Protein 2HM4 (pdb70)

Organism: Hydra vulgaris (NCBI:txid6087)
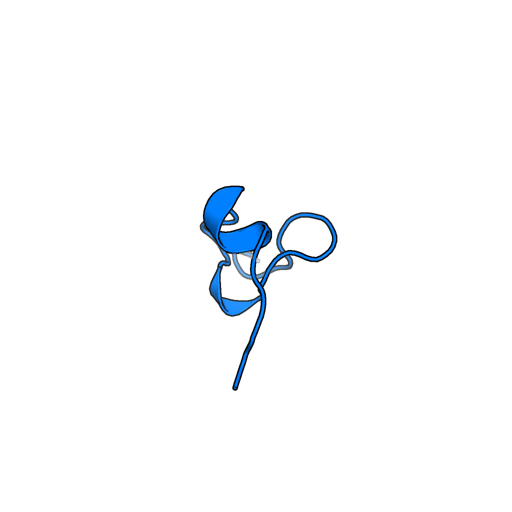
Solvent-accessible surface area: 2714 Å² total; per-residue (Å²): 131,119,167,129,116,38,125,6,75,122,66,13,14,51,144,9,63,100,139,31,32,117,60,54,16,71,148,76,132,176,176

Structure (mmCIF, N/CA/C/O backbone):
data_2HM4
#
_entry.id   2HM4
#
loop_
_atom_site.group_PDB
_atom_site.id
_atom_site.type_symbol
_atom_site.label_atom_id
_atom_site.label_alt_id
_atom_site.label_comp_id
_atom_site.label_asym_id
_atom_site.label_entity_id
_atom_site.label_seq_id
_atom_site.pdbx_PDB_ins_code
_atom_site.Cartn_x
_atom_site.Cartn_y
_atom_site.Cartn_z
_atom_site.occupancy
_atom_site.B_iso_or_equiv
_atom_site.auth_seq_id
_atom_site.auth_comp_id
_atom_site.auth_asym_id
_atom_site.auth_atom_id
_atom_site.pdbx_PDB_model_num
ATOM 1 N N . GLY A 1 1 ? -17.153 12.038 6.052 1.00 0.00 1 GLY A N 1
ATOM 2 C CA . GLY A 1 1 ? -17.200 10.551 6.010 1.00 0.00 1 GLY A CA 1
ATOM 3 C C . GLY A 1 1 ? -15.946 9.911 6.570 1.00 0.00 1 GLY A C 1
ATOM 4 O O . GLY A 1 1 ? -15.002 10.606 6.949 1.00 0.00 1 GLY A O 1
ATOM 10 N N . SER A 1 2 ? -15.933 8.584 6.621 1.00 0.00 2 SER A N 1
ATOM 11 C CA . SER A 1 2 ? -14.784 7.849 7.137 1.00 0.00 2 SER A CA 1
ATOM 12 C C . SER A 1 2 ? -13.927 7.315 5.997 1.00 0.00 2 SER A C 1
ATOM 13 O O . SER A 1 2 ? -14.413 7.105 4.887 1.00 0.00 2 SER A O 1
ATOM 21 N N . GLN A 1 3 ? -12.649 7.096 6.280 1.00 0.00 3 GLN A N 1
ATOM 22 C CA . GLN A 1 3 ? -11.727 6.583 5.278 1.00 0.00 3 GLN A CA 1
ATOM 23 C C . GLN A 1 3 ? -10.811 5.527 5.879 1.00 0.00 3 GLN A C 1
ATOM 24 O O . GLN A 1 3 ? -10.439 5.602 7.050 1.00 0.00 3 GLN A O 1
ATOM 38 N N . ILE A 1 4 ? -10.448 4.547 5.066 1.00 0.00 4 ILE A N 1
ATOM 39 C CA . ILE A 1 4 ? -9.577 3.481 5.502 1.00 0.00 4 ILE A CA 1
ATOM 40 C C . ILE A 1 4 ? -8.609 3.079 4.398 1.00 0.00 4 ILE A C 1
ATOM 41 O O . ILE A 1 4 ? -7.447 2.789 4.664 1.00 0.00 4 ILE A O 1
ATOM 57 N N . THR A 1 5 ? -9.103 3.063 3.163 1.00 0.00 5 THR A N 1
ATOM 58 C CA . THR A 1 5 ? -8.306 2.693 2.011 1.00 0.00 5 THR A CA 1
ATOM 59 C C . THR A 1 5 ? -7.233 3.736 1.717 1.00 0.00 5 THR A C 1
ATOM 60 O O . THR A 1 5 ? -7.418 4.927 1.962 1.00 0.00 5 THR A O 1
ATOM 71 N N . GLY A 1 6 ? -6.119 3.268 1.176 1.00 0.00 6 GLY A N 1
ATOM 72 C CA . GLY A 1 6 ? -5.029 4.164 0.836 1.00 0.00 6 GLY A CA 1
ATOM 73 C C . GLY A 1 6 ? -3.769 3.491 0.339 1.00 0.00 6 GLY A C 1
ATOM 74 O O . GLY A 1 6 ? -3.740 2.283 0.104 1.00 0.00 6 GLY A O 1
ATOM 78 N N . THR A 1 7 ? -2.723 4.302 0.175 1.00 0.00 7 THR A N 1
ATOM 79 C CA . THR A 1 7 ? -1.439 3.813 -0.300 1.00 0.00 7 THR A CA 1
ATOM 80 C C . THR A 1 7 ? -0.456 3.620 0.841 1.00 0.00 7 THR A C 1
ATOM 81 O O . THR A 1 7 ? -0.363 4.430 1.763 1.00 0.00 7 THR A O 1
ATOM 92 N N . CYS A 1 8 ? 0.282 2.540 0.734 1.00 0.00 8 CYS A N 1
ATOM 93 C CA . CYS A 1 8 ? 1.302 2.162 1.686 1.00 0.00 8 CYS A CA 1
ATOM 94 C C . CYS A 1 8 ? 2.596 2.916 1.408 1.00 0.00 8 CYS A C 1
ATOM 95 O O . CYS A 1 8 ? 2.764 3.440 0.309 1.00 0.00 8 CYS A O 1
ATOM 102 N N . PRO A 1 9 ? 3.533 2.978 2.388 1.00 0.00 9 PRO A N 1
ATOM 103 C CA . PRO A 1 9 ? 4.825 3.647 2.244 1.00 0.00 9 PRO A CA 1
ATOM 104 C C . PRO A 1 9 ? 5.282 3.759 0.798 1.00 0.00 9 PRO A C 1
ATOM 105 O O . PRO A 1 9 ? 4.692 3.164 -0.102 1.00 0.00 9 PRO A O 1
ATOM 116 N N . SER A 1 10 ? 6.342 4.506 0.563 1.00 0.00 10 SER A N 1
ATOM 117 C CA . SER A 1 10 ? 6.844 4.664 -0.784 1.00 0.00 10 SER A CA 1
ATOM 118 C C . SER A 1 10 ? 7.087 3.312 -1.431 1.00 0.00 10 SER A C 1
ATOM 119 O O . SER A 1 10 ? 7.890 2.516 -0.945 1.00 0.00 10 SER A O 1
ATOM 127 N N . GLY A 1 11 ? 6.455 3.092 -2.574 1.00 0.00 11 GLY A N 1
ATOM 128 C CA . GLY A 1 11 ? 6.709 1.868 -3.300 1.00 0.00 11 GLY A CA 1
ATOM 129 C C . GLY A 1 11 ? 6.135 0.634 -2.649 1.00 0.00 11 GLY A C 1
ATOM 130 O O . GLY A 1 11 ? 6.457 -0.479 -3.068 1.00 0.00 11 GLY A O 1
ATOM 134 N N . CYS A 1 12 ? 5.288 0.786 -1.636 1.00 0.00 12 CYS A N 1
ATOM 135 C CA . CYS A 1 12 ? 4.710 -0.380 -0.993 1.00 0.00 12 CYS A CA 1
ATOM 136 C C . CYS A 1 12 ? 3.640 -1.004 -1.871 1.00 0.00 12 CYS A C 1
ATOM 137 O O . CYS A 1 12 ? 3.045 -0.327 -2.708 1.00 0.00 12 CYS A O 1
ATOM 144 N N . SER A 1 13 ? 3.363 -2.282 -1.654 1.00 0.00 13 SER A N 1
ATOM 145 C CA . SER A 1 13 ? 2.320 -2.957 -2.412 1.00 0.00 13 SER A CA 1
ATOM 146 C C . SER A 1 13 ? 0.936 -2.475 -1.981 1.00 0.00 13 SER A C 1
ATOM 147 O O . SER A 1 13 ? 0.675 -2.249 -0.799 1.00 0.00 13 SER A O 1
ATOM 155 N N . GLY A 1 14 ? 0.060 -2.341 -2.954 1.00 0.00 14 GLY A N 1
ATOM 156 C CA . GLY A 1 14 ? -1.299 -1.898 -2.675 1.00 0.00 14 GLY A CA 1
ATOM 157 C C . GLY A 1 14 ? -2.047 -2.877 -1.810 1.00 0.00 14 GLY A C 1
ATOM 158 O O . GLY A 1 14 ? -2.739 -2.493 -0.867 1.00 0.00 14 GLY A O 1
ATOM 162 N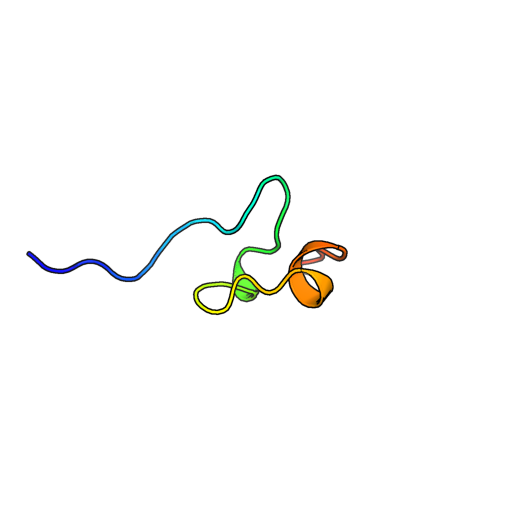 N . ASP A 1 15 ? -1.934 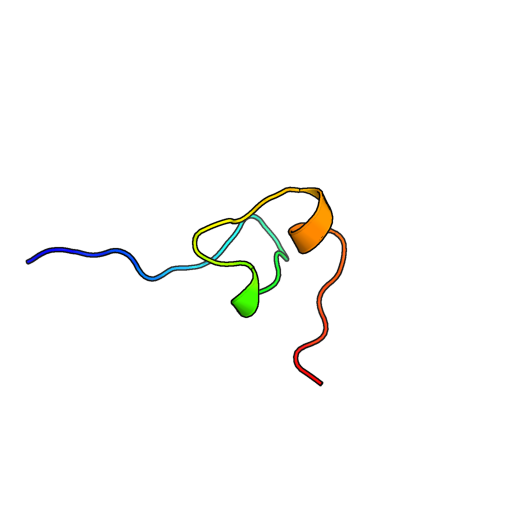-4.141 -2.158 1.00 0.00 15 ASP A N 1
ATOM 163 C CA . ASP A 1 15 ? -2.633 -5.199 -1.440 1.00 0.00 15 ASP A CA 1
ATOM 164 C C . ASP A 1 15 ? -2.063 -5.356 -0.038 1.00 0.00 15 ASP A C 1
ATOM 165 O O . ASP A 1 15 ? -2.638 -6.051 0.799 1.00 0.00 15 ASP A O 1
ATOM 174 N N . CYS A 1 16 ? -0.955 -4.675 0.230 1.00 0.00 16 CYS A N 1
ATOM 175 C CA . CYS A 1 16 ? -0.356 -4.721 1.555 1.00 0.00 16 CYS A CA 1
ATOM 176 C C . CYS A 1 16 ? -1.083 -3.735 2.461 1.00 0.00 16 CYS A C 1
ATOM 177 O O . CYS A 1 16 ? -0.850 -3.694 3.669 1.00 0.00 16 CYS A O 1
ATOM 184 N N . TYR A 1 17 ? -1.998 -2.962 1.866 1.00 0.00 17 TYR A N 1
ATOM 185 C CA . TYR A 1 17 ? -2.803 -2.001 2.585 1.00 0.00 17 TYR A CA 1
ATOM 186 C C . TYR A 1 17 ? -3.972 -2.719 3.272 1.00 0.00 17 TYR A C 1
ATOM 187 O O . TYR A 1 17 ? -4.489 -3.687 2.714 1.00 0.00 17 TYR A O 1
ATOM 205 N N . PRO A 1 18 ? -4.440 -2.290 4.467 1.00 0.00 18 PRO A N 1
ATOM 206 C CA . PRO A 1 18 ? -3.926 -1.160 5.244 1.00 0.00 18 PRO A CA 1
ATOM 207 C C . PRO A 1 18 ? -2.822 -1.571 6.199 1.00 0.00 18 PRO A C 1
ATOM 208 O O . PRO A 1 18 ? -2.427 -0.795 7.071 1.00 0.00 18 PRO A O 1
ATOM 219 N N . GLU A 1 19 ? -2.330 -2.793 6.055 1.00 0.00 19 GLU A N 1
ATOM 220 C CA . GLU A 1 19 ? -1.286 -3.284 6.931 1.00 0.00 19 GLU A CA 1
ATOM 221 C C . GLU A 1 19 ? -0.019 -2.455 6.748 1.00 0.00 19 GLU A C 1
ATOM 222 O O . GLU A 1 19 ? 0.611 -2.031 7.716 1.00 0.00 19 GLU A O 1
ATOM 234 N N . CYS A 1 20 ? 0.332 -2.213 5.491 1.00 0.00 20 CYS A N 1
ATOM 235 C CA . CYS A 1 20 ? 1.504 -1.419 5.138 1.00 0.00 20 CYS A CA 1
ATOM 236 C C . CYS A 1 20 ? 2.740 -1.762 5.972 1.00 0.00 20 CYS A C 1
ATOM 237 O O . CYS A 1 20 ? 3.468 -0.868 6.406 1.00 0.00 20 CYS A O 1
ATOM 244 N N . PRO A 1 21 ? 3.022 -3.054 6.177 1.00 0.00 21 PRO A N 1
ATOM 245 C CA . PRO A 1 21 ? 4.198 -3.484 6.925 1.00 0.00 21 PRO A CA 1
ATOM 246 C C . PRO A 1 21 ? 5.443 -3.356 6.053 1.00 0.00 21 PRO A C 1
ATOM 247 O O . PRO A 1 21 ? 5.340 -3.412 4.828 1.00 0.00 21 PRO A O 1
ATOM 258 N N . PRO A 1 22 ? 6.633 -3.164 6.640 1.00 0.00 22 PRO A N 1
ATOM 259 C CA . PRO A 1 22 ? 7.847 -3.013 5.843 1.00 0.00 22 PRO A CA 1
ATOM 260 C C . PRO A 1 22 ? 8.099 -4.206 4.930 1.00 0.00 22 PRO A C 1
ATOM 261 O O . PRO A 1 22 ? 8.323 -4.059 3.729 1.00 0.00 22 PRO A O 1
ATOM 272 N N . GLY A 1 23 ? 8.078 -5.378 5.525 1.00 0.00 23 GLY A N 1
ATOM 273 C CA . GLY A 1 23 ? 8.319 -6.613 4.799 1.00 0.00 23 GLY A CA 1
ATOM 274 C C . GLY A 1 23 ? 7.446 -6.742 3.562 1.00 0.00 23 GLY A C 1
ATOM 275 O O . GLY A 1 23 ? 7.935 -7.044 2.473 1.00 0.00 23 GLY A O 1
ATOM 279 N N . CYS A 1 24 ? 6.155 -6.501 3.734 1.00 0.00 24 CYS A N 1
ATOM 280 C CA . CYS A 1 24 ? 5.200 -6.576 2.637 1.00 0.00 24 CYS A CA 1
ATOM 281 C C . CYS A 1 24 ? 5.477 -5.478 1.614 1.00 0.00 24 CYS A C 1
ATOM 282 O O . CYS A 1 24 ? 5.168 -5.620 0.432 1.00 0.00 24 CYS A O 1
ATOM 289 N N . CYS A 1 25 ? 6.055 -4.378 2.089 1.00 0.00 25 CYS A N 1
ATOM 290 C CA . CYS A 1 25 ? 6.373 -3.243 1.236 1.00 0.00 25 CYS A CA 1
ATOM 291 C C . CYS A 1 25 ? 7.586 -3.529 0.363 1.00 0.00 25 CYS A C 1
ATOM 292 O O . CYS A 1 25 ? 7.598 -3.214 -0.827 1.00 0.00 25 CYS A O 1
ATOM 299 N N . GLY A 1 26 ? 8.602 -4.126 0.963 1.00 0.00 26 GLY A N 1
ATOM 300 C CA . GLY A 1 26 ? 9.815 -4.451 0.232 1.00 0.00 26 GLY A CA 1
ATOM 301 C C . GLY A 1 26 ? 9.535 -5.143 -1.094 1.00 0.00 26 GLY A C 1
ATOM 302 O O . GLY A 1 26 ? 10.255 -4.935 -2.072 1.00 0.00 26 GLY A O 1
ATOM 306 N N . GLN A 1 27 ? 8.488 -5.965 -1.128 1.00 0.00 27 GLN A N 1
ATOM 307 C CA . GLN A 1 27 ? 8.117 -6.685 -2.344 1.00 0.00 27 GLN A CA 1
ATOM 308 C C . GLN A 1 27 ? 6.771 -6.207 -2.873 1.00 0.00 27 GLN A C 1
ATOM 309 O O . GLN A 1 27 ? 5.844 -5.959 -2.102 1.00 0.00 27 GLN A O 1
ATOM 323 N N . VAL A 1 28 ? 6.666 -6.081 -4.194 1.00 0.00 28 VAL A N 1
ATOM 324 C CA . VAL A 1 28 ? 5.433 -5.633 -4.825 1.00 0.00 28 VAL A CA 1
ATOM 325 C C . VAL A 1 28 ? 5.223 -6.326 -6.169 1.00 0.00 28 VAL A C 1
ATOM 326 O O . VAL A 1 28 ? 6.028 -6.178 -7.089 1.00 0.00 28 VAL A O 1
ATOM 339 N N . ASN A 1 29 ? 4.135 -7.074 -6.274 1.00 0.00 29 ASN A N 1
ATOM 340 C CA . ASN A 1 29 ? 3.806 -7.788 -7.501 1.00 0.00 29 ASN A CA 1
ATOM 341 C C . ASN A 1 29 ? 2.327 -8.172 -7.528 1.00 0.00 29 ASN A C 1
ATOM 342 O O . ASN A 1 29 ? 1.935 -9.207 -6.987 1.00 0.00 29 ASN A O 1
ATOM 353 N N . LEU A 1 30 ? 1.510 -7.332 -8.159 1.00 0.00 30 LEU A N 1
ATOM 354 C CA . LEU A 1 30 ? 0.074 -7.585 -8.251 1.00 0.00 30 LEU A CA 1
ATOM 355 C C . LEU A 1 30 ? -0.226 -8.806 -9.126 1.00 0.00 30 LEU A C 1
ATOM 356 O O . LEU A 1 30 ? -1.343 -9.322 -9.119 1.00 0.00 30 LEU A O 1
ATOM 372 N N . ASN A 1 31 ? 0.777 -9.271 -9.871 1.00 0.00 31 ASN A N 1
ATOM 373 C CA . ASN A 1 31 ? 0.613 -10.436 -10.738 1.00 0.00 31 ASN A CA 1
ATOM 374 C C . ASN A 1 31 ? -0.461 -10.196 -11.795 1.00 0.00 31 ASN A C 1
ATOM 375 O O . ASN A 1 31 ? -1.171 -11.161 -12.151 1.00 0.00 31 ASN A O 1
ATOM 387 N N . GLY A 1 1 ? -18.266 2.848 11.856 1.00 0.00 1 GLY A N 2
ATOM 388 C CA . GLY A 1 1 ? -19.386 2.628 10.899 1.00 0.00 1 GLY A CA 2
ATOM 389 C C . GLY A 1 1 ? -19.053 3.100 9.497 1.00 0.00 1 GLY A C 2
ATOM 390 O O . GLY A 1 1 ? -19.938 3.519 8.748 1.00 0.00 1 GLY A O 2
ATOM 396 N N . SER A 1 2 ? -17.776 3.033 9.140 1.00 0.00 2 SER A N 2
ATOM 397 C CA . SER A 1 2 ? -17.325 3.456 7.819 1.00 0.00 2 SER A CA 2
ATOM 398 C C . SER A 1 2 ? -16.014 2.769 7.456 1.00 0.00 2 SER A C 2
ATOM 399 O O . SER A 1 2 ? -15.300 2.276 8.328 1.00 0.00 2 SER A O 2
ATOM 407 N N . GLN A 1 3 ? -15.702 2.740 6.166 1.00 0.00 3 GLN A N 2
ATOM 408 C CA . GLN A 1 3 ? -14.474 2.112 5.698 1.00 0.00 3 GLN A CA 2
ATOM 409 C C . GLN A 1 3 ? -13.627 3.096 4.900 1.00 0.00 3 GLN A C 2
ATOM 410 O O . GLN A 1 3 ? -14.153 3.942 4.178 1.00 0.00 3 GLN A O 2
ATOM 424 N N . ILE A 1 4 ? -12.312 2.975 5.038 1.00 0.00 4 ILE A N 2
ATOM 425 C CA . ILE A 1 4 ? -11.387 3.841 4.341 1.00 0.00 4 ILE A CA 2
ATOM 426 C C . ILE A 1 4 ? -10.189 3.051 3.822 1.00 0.00 4 ILE A C 2
ATOM 427 O O . ILE A 1 4 ? -9.811 2.032 4.399 1.00 0.00 4 ILE A O 2
ATOM 443 N N . THR A 1 5 ? -9.594 3.526 2.732 1.00 0.00 5 THR A N 2
ATOM 444 C CA . THR A 1 5 ? -8.438 2.858 2.142 1.00 0.00 5 THR A CA 2
ATOM 445 C C . THR A 1 5 ? -7.319 3.854 1.854 1.00 0.00 5 THR A C 2
ATOM 446 O O . THR A 1 5 ? -7.459 5.051 2.110 1.00 0.00 5 THR A O 2
ATOM 457 N N . GLY A 1 6 ? -6.210 3.355 1.312 1.00 0.00 6 GLY A N 2
ATOM 458 C CA . GLY A 1 6 ? -5.097 4.230 0.995 1.00 0.00 6 GLY A CA 2
ATOM 459 C C . GLY A 1 6 ? -3.856 3.544 0.464 1.00 0.00 6 GLY A C 2
ATOM 460 O O . GLY A 1 6 ? -3.848 2.339 0.217 1.00 0.00 6 GLY A O 2
ATOM 464 N N . THR A 1 7 ? -2.805 4.345 0.283 1.00 0.00 7 THR A N 2
ATOM 465 C CA . THR A 1 7 ? -1.538 3.850 -0.227 1.00 0.00 7 THR A CA 2
ATOM 466 C C . THR A 1 7 ? -0.546 3.616 0.896 1.00 0.00 7 THR A C 2
ATOM 467 O O . THR A 1 7 ? -0.443 4.392 1.846 1.00 0.00 7 THR A O 2
ATOM 478 N N . CYS A 1 8 ? 0.188 2.542 0.742 1.00 0.00 8 CYS A N 2
ATOM 479 C CA . CYS A 1 8 ? 1.213 2.132 1.668 1.00 0.00 8 CYS A CA 2
ATOM 480 C C . CYS A 1 8 ? 2.505 2.890 1.402 1.00 0.00 8 CYS A C 2
ATOM 481 O O . CYS A 1 8 ? 2.665 3.454 0.321 1.00 0.00 8 CYS A O 2
ATOM 488 N N . PRO A 1 9 ? 3.446 2.915 2.377 1.00 0.00 9 PRO A N 2
ATOM 489 C CA . PRO A 1 9 ? 4.737 3.586 2.253 1.00 0.00 9 PRO A CA 2
ATOM 490 C C . PRO A 1 9 ? 5.195 3.729 0.810 1.00 0.00 9 PRO A C 2
ATOM 491 O O . PRO A 1 9 ? 4.608 3.149 -0.103 1.00 0.00 9 PRO A O 2
ATOM 502 N N . SER A 1 10 ? 6.254 4.482 0.592 1.00 0.00 10 SER A N 2
ATOM 503 C CA . SER A 1 10 ? 6.757 4.668 -0.753 1.00 0.00 10 SER A CA 2
ATOM 504 C C . SER A 1 10 ? 7.006 3.327 -1.418 1.00 0.00 10 SER A C 2
ATOM 505 O O . SER A 1 10 ? 7.819 2.533 -0.943 1.00 0.00 10 SER A O 2
ATOM 513 N N . GLY A 1 11 ? 6.375 3.112 -2.563 1.00 0.00 11 GLY A N 2
ATOM 514 C CA . GLY A 1 11 ? 6.648 1.895 -3.295 1.00 0.00 11 GLY A CA 2
ATOM 515 C C . GLY A 1 11 ? 6.089 0.649 -2.652 1.00 0.00 11 GLY A C 2
ATOM 516 O O . GLY A 1 11 ? 6.443 -0.456 -3.064 1.00 0.00 11 GLY A O 2
ATOM 520 N N . CYS A 1 12 ? 5.230 0.782 -1.644 1.00 0.00 12 CYS A N 2
ATOM 521 C CA . CYS A 1 12 ? 4.681 -0.399 -1.002 1.00 0.00 12 CYS A CA 2
ATOM 522 C C . CYS A 1 12 ? 3.645 -1.072 -1.886 1.00 0.00 12 CYS A C 2
ATOM 523 O O . CYS A 1 12 ? 3.030 -0.428 -2.736 1.00 0.00 12 CYS A O 2
ATOM 530 N N . SER A 1 13 ? 3.421 -2.357 -1.653 1.00 0.00 13 SER A N 2
ATOM 531 C CA . SER A 1 13 ? 2.418 -3.100 -2.398 1.00 0.00 13 SER A CA 2
ATOM 532 C C . SER A 1 13 ? 1.004 -2.680 -1.980 1.00 0.00 13 SER A C 2
ATOM 533 O O . SER A 1 13 ? 0.618 -2.828 -0.822 1.00 0.00 13 SER A O 2
ATOM 541 N N . GLY A 1 14 ? 0.246 -2.153 -2.926 1.00 0.00 14 GLY A N 2
ATOM 542 C CA . GLY A 1 14 ? -1.115 -1.711 -2.636 1.00 0.00 14 GLY A CA 2
ATOM 543 C C . GLY A 1 14 ? -1.916 -2.716 -1.837 1.00 0.00 14 GLY A C 2
ATOM 544 O O . GLY A 1 14 ? -2.624 -2.355 -0.897 1.00 0.00 14 GLY A O 2
ATOM 548 N N . ASP A 1 15 ? -1.830 -3.970 -2.234 1.00 0.00 15 ASP A N 2
ATOM 549 C CA . ASP A 1 15 ? -2.583 -5.044 -1.585 1.00 0.00 15 ASP A CA 2
ATOM 550 C C . ASP A 1 15 ? -2.071 -5.288 -0.172 1.00 0.00 15 ASP A C 2
ATOM 551 O O . ASP A 1 15 ? -2.694 -6.009 0.609 1.00 0.00 15 ASP A O 2
ATOM 560 N N . CYS A 1 16 ? -0.965 -4.645 0.163 1.00 0.00 16 CYS A N 2
ATOM 561 C CA . CYS A 1 16 ? -0.407 -4.756 1.504 1.00 0.00 16 CYS A CA 2
ATOM 562 C C . CYS A 1 16 ? -1.124 -3.776 2.430 1.00 0.00 16 CYS A C 2
ATOM 563 O O . CYS A 1 16 ? -0.859 -3.736 3.631 1.00 0.00 16 CYS A O 2
ATOM 570 N N . TYR A 1 17 ? -2.064 -3.004 1.866 1.00 0.00 17 TYR A N 2
ATOM 571 C CA . TYR A 1 17 ? -2.852 -2.052 2.622 1.00 0.00 17 TYR A CA 2
ATOM 572 C C . TYR A 1 17 ? -3.985 -2.794 3.339 1.00 0.00 17 TYR A C 2
ATOM 573 O O . TYR A 1 17 ? -4.499 -3.771 2.794 1.00 0.00 17 TYR A O 2
ATOM 591 N N . PRO A 1 18 ? -4.424 -2.379 4.548 1.00 0.00 18 PRO A N 2
ATOM 592 C CA . PRO A 1 18 ? -3.912 -1.240 5.312 1.00 0.00 18 PRO A CA 2
ATOM 593 C C . PRO A 1 18 ? -2.782 -1.631 6.247 1.00 0.00 18 PRO A C 2
ATOM 594 O O . PRO A 1 18 ? -2.397 -0.852 7.119 1.00 0.00 18 PRO A O 2
ATOM 605 N N . GLU A 1 19 ? -2.258 -2.839 6.087 1.00 0.00 19 GLU A N 2
ATOM 606 C CA . GLU A 1 19 ? -1.187 -3.304 6.950 1.00 0.00 19 GLU A CA 2
ATOM 607 C C . GLU A 1 19 ? 0.051 -2.438 6.756 1.00 0.00 19 GLU A C 2
ATOM 608 O O . GLU A 1 19 ? 0.681 -2.002 7.719 1.00 0.00 19 GLU A O 2
ATOM 620 N N . CYS A 1 20 ? 0.374 -2.178 5.495 1.00 0.00 20 CYS A N 2
ATOM 621 C CA . CYS A 1 20 ? 1.513 -1.346 5.128 1.00 0.00 20 CYS A CA 2
ATOM 622 C C . CYS A 1 20 ? 2.779 -1.635 5.942 1.00 0.00 20 CYS A C 2
ATOM 623 O O . CYS A 1 20 ? 3.492 -0.712 6.336 1.00 0.00 20 CYS A O 2
ATOM 630 N N . PRO A 1 21 ? 3.101 -2.914 6.175 1.00 0.00 21 PRO A N 2
ATOM 631 C CA . PRO A 1 21 ? 4.305 -3.295 6.906 1.00 0.00 21 PRO A CA 2
ATOM 632 C C . PRO A 1 21 ? 5.522 -3.243 5.986 1.00 0.00 21 PRO A C 2
ATOM 633 O O . PRO A 1 21 ? 5.382 -3.419 4.777 1.00 0.00 21 PRO A O 2
ATOM 644 N N . PRO A 1 22 ? 6.731 -2.998 6.517 1.00 0.00 22 PRO A N 2
ATOM 645 C CA . PRO A 1 22 ? 7.919 -2.926 5.673 1.00 0.00 22 PRO A CA 2
ATOM 646 C C . PRO A 1 22 ? 8.114 -4.190 4.846 1.00 0.00 22 PRO A C 2
ATOM 647 O O . PRO A 1 22 ? 8.313 -4.143 3.633 1.00 0.00 22 PRO A O 2
ATOM 658 N N . GLY A 1 23 ? 8.063 -5.310 5.532 1.00 0.00 23 GLY A N 2
ATOM 659 C CA . GLY A 1 23 ? 8.240 -6.609 4.907 1.00 0.00 23 GLY A CA 2
ATOM 660 C C . GLY A 1 23 ? 7.386 -6.773 3.662 1.00 0.00 23 GLY A C 2
ATOM 661 O O . GLY A 1 23 ? 7.890 -7.095 2.587 1.00 0.00 23 GLY A O 2
ATOM 665 N N . CYS A 1 24 ? 6.093 -6.536 3.816 1.00 0.00 24 CYS A N 2
ATOM 666 C CA . CYS A 1 24 ? 5.149 -6.639 2.714 1.00 0.00 24 CYS A CA 2
ATOM 667 C C . CYS A 1 24 ? 5.432 -5.560 1.671 1.00 0.00 24 CYS A C 2
ATOM 668 O O . CYS A 1 24 ? 5.113 -5.717 0.493 1.00 0.00 24 CYS A O 2
ATOM 675 N N . CYS A 1 25 ? 6.024 -4.458 2.124 1.00 0.00 25 CYS A N 2
ATOM 676 C CA . CYS A 1 25 ? 6.348 -3.337 1.251 1.00 0.00 25 CYS A CA 2
ATOM 677 C C . CYS A 1 25 ? 7.559 -3.633 0.370 1.00 0.00 25 CYS A C 2
ATOM 678 O O . CYS A 1 25 ? 7.577 -3.291 -0.812 1.00 0.00 25 CYS A O 2
ATOM 685 N N . GLY A 1 26 ? 8.570 -4.253 0.962 1.00 0.00 26 GLY A N 2
ATOM 686 C CA . GLY A 1 26 ? 9.791 -4.582 0.235 1.00 0.00 26 GLY A CA 2
ATOM 687 C C . GLY A 1 26 ? 9.539 -5.105 -1.170 1.00 0.00 26 GLY A C 2
ATOM 688 O O . GLY A 1 26 ? 9.808 -4.414 -2.151 1.00 0.00 26 GLY A O 2
ATOM 692 N N . GLN A 1 27 ? 9.009 -6.323 -1.264 1.00 0.00 27 GLN A N 2
ATOM 693 C CA . GLN A 1 27 ? 8.705 -6.942 -2.556 1.00 0.00 27 GLN A CA 2
ATOM 694 C C . GLN A 1 27 ? 9.899 -6.911 -3.510 1.00 0.00 27 GLN A C 2
ATOM 695 O O . GLN A 1 27 ? 10.359 -5.845 -3.918 1.00 0.00 27 GLN A O 2
ATOM 709 N N . VAL A 1 28 ? 10.381 -8.096 -3.875 1.00 0.00 28 VAL A N 2
ATOM 710 C CA . VAL A 1 28 ? 11.503 -8.225 -4.793 1.00 0.00 28 VAL A CA 2
ATOM 711 C C . VAL A 1 28 ? 12.770 -7.620 -4.199 1.00 0.00 28 VAL A C 2
ATOM 712 O O . VAL A 1 28 ? 12.761 -6.501 -3.685 1.00 0.00 28 VAL A O 2
ATOM 725 N N . ASN A 1 29 ? 13.857 -8.373 -4.283 1.00 0.00 29 ASN A N 2
ATOM 726 C CA . ASN A 1 29 ? 15.144 -7.933 -3.766 1.00 0.00 29 ASN A CA 2
ATOM 727 C C . ASN A 1 29 ? 16.288 -8.554 -4.565 1.00 0.00 29 ASN A C 2
ATOM 728 O O . ASN A 1 29 ? 16.305 -9.761 -4.805 1.00 0.00 29 ASN A O 2
ATOM 739 N N . LEU A 1 30 ? 17.240 -7.723 -4.979 1.00 0.00 30 LEU A N 2
ATOM 740 C CA . LEU A 1 30 ? 18.381 -8.198 -5.754 1.00 0.00 30 LEU A CA 2
ATOM 741 C C . LEU A 1 30 ? 19.665 -8.149 -4.931 1.00 0.00 30 LEU A C 2
ATOM 742 O O . LEU A 1 30 ? 20.573 -7.371 -5.222 1.00 0.00 30 LEU A O 2
ATOM 758 N N . ASN A 1 31 ? 19.734 -8.989 -3.905 1.00 0.00 31 ASN A N 2
ATOM 759 C CA . ASN A 1 31 ? 20.909 -9.046 -3.042 1.00 0.00 31 ASN A CA 2
ATOM 760 C C . ASN A 1 31 ? 21.063 -10.433 -2.426 1.00 0.00 31 ASN A C 2
ATOM 761 O O . ASN A 1 31 ? 20.453 -11.386 -2.956 1.00 0.00 31 ASN A O 2
ATOM 773 N N . GLY A 1 1 ? -8.883 7.317 14.468 1.00 0.00 1 GLY A N 3
ATOM 774 C CA . GLY A 1 1 ? -9.680 6.497 13.515 1.00 0.00 1 GLY A CA 3
ATOM 775 C C . GLY A 1 1 ? -8.809 5.654 12.603 1.00 0.00 1 GLY A C 3
ATOM 776 O O . GLY A 1 1 ? -7.696 6.051 12.255 1.00 0.00 1 GLY A O 3
ATOM 782 N N . SER A 1 2 ? -9.314 4.488 12.213 1.00 0.00 2 SER A N 3
ATOM 783 C CA . SER A 1 2 ? -8.574 3.589 11.334 1.00 0.00 2 SER A CA 3
ATOM 784 C C . SER A 1 2 ? -9.013 3.772 9.884 1.00 0.00 2 SER A C 3
ATOM 785 O O . SER A 1 2 ? -10.134 4.201 9.617 1.00 0.00 2 SER A O 3
ATOM 793 N N . GLN A 1 3 ? -8.121 3.448 8.953 1.00 0.00 3 GLN A N 3
ATOM 794 C CA . GLN A 1 3 ? -8.422 3.581 7.532 1.00 0.00 3 GLN A CA 3
ATOM 795 C C . GLN A 1 3 ? -8.223 2.256 6.804 1.00 0.00 3 GLN A C 3
ATOM 796 O O . GLN A 1 3 ? -7.361 1.457 7.170 1.00 0.00 3 GLN A O 3
ATOM 810 N N . ILE A 1 4 ? -9.031 2.029 5.772 1.00 0.00 4 ILE A N 3
ATOM 811 C CA . ILE A 1 4 ? -8.952 0.806 4.993 1.00 0.00 4 ILE A CA 3
ATOM 812 C C . ILE A 1 4 ? -8.489 1.080 3.565 1.00 0.00 4 ILE A C 3
ATOM 813 O O . ILE A 1 4 ? -7.685 0.333 3.012 1.00 0.00 4 ILE A O 3
ATOM 829 N N . THR A 1 5 ? -9.007 2.148 2.970 1.00 0.00 5 THR A N 3
ATOM 830 C CA . THR A 1 5 ? -8.654 2.515 1.610 1.00 0.00 5 THR A CA 3
ATOM 831 C C . THR A 1 5 ? -7.495 3.521 1.582 1.00 0.00 5 THR A C 3
ATOM 832 O O . THR A 1 5 ? -7.646 4.659 2.028 1.00 0.00 5 THR A O 3
ATOM 843 N N . GLY A 1 6 ? -6.348 3.106 1.042 1.00 0.00 6 GLY A N 3
ATOM 844 C CA . GLY A 1 6 ? -5.207 4.005 0.960 1.00 0.00 6 GLY A CA 3
ATOM 845 C C . GLY A 1 6 ? -3.934 3.376 0.421 1.00 0.00 6 GLY A C 3
ATOM 846 O O . GLY A 1 6 ? -3.885 2.177 0.151 1.00 0.00 6 GLY A O 3
ATOM 850 N N . THR A 1 7 ? -2.900 4.209 0.266 1.00 0.00 7 THR A N 3
ATOM 851 C CA . THR A 1 7 ? -1.614 3.749 -0.245 1.00 0.00 7 THR A CA 3
ATOM 852 C C . THR A 1 7 ? -0.616 3.535 0.877 1.00 0.00 7 THR A C 3
ATOM 853 O O . THR A 1 7 ? -0.525 4.316 1.823 1.00 0.00 7 THR A O 3
ATOM 864 N N . CYS A 1 8 ? 0.139 2.470 0.727 1.00 0.00 8 CYS A N 3
ATOM 865 C CA . CYS A 1 8 ? 1.174 2.081 1.657 1.00 0.00 8 CYS A CA 3
ATOM 866 C C . CYS A 1 8 ? 2.458 2.852 1.395 1.00 0.00 8 CYS A C 3
ATOM 867 O O . CYS A 1 8 ? 2.624 3.402 0.309 1.00 0.00 8 CYS A O 3
ATOM 874 N N . PRO A 1 9 ? 3.391 2.891 2.378 1.00 0.00 9 PRO A N 3
ATOM 875 C CA . PRO A 1 9 ? 4.681 3.566 2.259 1.00 0.00 9 PRO A CA 3
ATOM 876 C C . PRO A 1 9 ? 5.143 3.718 0.816 1.00 0.00 9 PRO A C 3
ATOM 877 O O . PRO A 1 9 ? 4.562 3.139 -0.100 1.00 0.00 9 PRO A O 3
ATOM 888 N N . SER A 1 10 ? 6.202 4.475 0.603 1.00 0.00 10 SER A N 3
ATOM 889 C CA . SER A 1 10 ? 6.711 4.667 -0.740 1.00 0.00 10 SER A CA 3
ATOM 890 C C . SER A 1 10 ? 6.968 3.331 -1.413 1.00 0.00 10 SER A C 3
ATOM 891 O O . SER A 1 10 ? 7.786 2.539 -0.945 1.00 0.00 10 SER A O 3
ATOM 899 N N . GLY A 1 11 ? 6.336 3.123 -2.560 1.00 0.00 11 GLY A N 3
ATOM 900 C CA . GLY A 1 11 ? 6.611 1.914 -3.305 1.00 0.00 11 GLY A CA 3
ATOM 901 C C . GLY A 1 11 ? 6.054 0.660 -2.673 1.00 0.00 11 GLY A C 3
ATOM 902 O O . GLY A 1 11 ? 6.411 -0.440 -3.098 1.00 0.00 11 GLY A O 3
ATOM 906 N N . CYS A 1 12 ? 5.195 0.778 -1.662 1.00 0.00 12 CYS A N 3
ATOM 907 C CA . CYS A 1 12 ? 4.651 -0.413 -1.030 1.00 0.00 12 CYS A CA 3
ATOM 908 C C . CYS A 1 12 ? 3.611 -1.080 -1.916 1.00 0.00 12 CYS A C 3
ATOM 909 O O . CYS A 1 12 ? 2.994 -0.432 -2.762 1.00 0.00 12 CYS A O 3
ATOM 916 N N . SER A 1 13 ? 3.384 -2.367 -1.687 1.00 0.00 13 SER A N 3
ATOM 917 C CA . SER A 1 13 ? 2.375 -3.106 -2.429 1.00 0.00 13 SER A CA 3
ATOM 918 C C . SER A 1 13 ? 0.966 -2.684 -1.997 1.00 0.00 13 SER A C 3
ATOM 919 O O . SER A 1 13 ? 0.596 -2.817 -0.832 1.00 0.00 13 SER A O 3
ATOM 927 N N . GLY A 1 14 ? 0.194 -2.170 -2.940 1.00 0.00 14 GLY A N 3
ATOM 928 C CA . GLY A 1 14 ? -1.165 -1.726 -2.640 1.00 0.00 14 GLY A CA 3
ATOM 929 C C . GLY A 1 14 ? -1.950 -2.720 -1.813 1.00 0.00 14 GLY A C 3
ATOM 930 O O . GLY A 1 14 ? -2.639 -2.347 -0.863 1.00 0.00 14 GLY A O 3
ATOM 934 N N . ASP A 1 15 ? -1.871 -3.980 -2.199 1.00 0.00 15 ASP A N 3
ATOM 935 C CA . ASP A 1 15 ? -2.608 -5.046 -1.517 1.00 0.00 15 ASP A CA 3
ATOM 936 C C . ASP A 1 15 ? -2.058 -5.272 -0.116 1.00 0.00 15 ASP A C 3
ATOM 937 O O . ASP A 1 15 ? -2.660 -5.980 0.689 1.00 0.00 15 ASP A O 3
ATOM 946 N N . CYS A 1 16 ? -0.938 -4.627 0.187 1.00 0.00 16 CYS A N 3
ATOM 947 C CA . CYS A 1 16 ? -0.356 -4.728 1.519 1.00 0.00 16 CYS A CA 3
ATOM 948 C C . CYS A 1 16 ? -1.055 -3.733 2.436 1.00 0.00 16 CYS A C 3
ATOM 949 O O . CYS A 1 16 ? -0.818 -3.709 3.645 1.00 0.00 16 CYS A O 3
ATOM 956 N N . TYR A 1 17 ? -1.954 -2.934 1.849 1.00 0.00 17 TYR A N 3
ATOM 957 C CA . TYR A 1 17 ? -2.735 -1.961 2.578 1.00 0.00 17 TYR A CA 3
ATOM 958 C C . TYR A 1 17 ? -3.910 -2.670 3.257 1.00 0.00 17 TYR A C 3
ATOM 959 O O . TYR A 1 17 ? -4.436 -3.630 2.694 1.00 0.00 17 TYR A O 3
ATOM 977 N N . PRO A 1 18 ? -4.371 -2.243 4.450 1.00 0.00 18 PRO A N 3
ATOM 978 C CA . PRO A 1 18 ? -3.843 -1.119 5.227 1.00 0.00 18 PRO A CA 3
ATOM 979 C C . PRO A 1 18 ? -2.743 -1.541 6.186 1.00 0.00 18 PRO A C 3
ATOM 980 O O . PRO A 1 18 ? -2.337 -0.763 7.050 1.00 0.00 18 PRO A O 3
ATOM 991 N N . GLU A 1 19 ? -2.266 -2.769 6.050 1.00 0.00 19 GLU A N 3
ATOM 992 C CA . GLU A 1 19 ? -1.224 -3.268 6.928 1.00 0.00 19 GLU A CA 3
ATOM 993 C C . GLU A 1 19 ? 0.049 -2.453 6.732 1.00 0.00 19 GLU A C 3
ATOM 994 O O . GLU A 1 19 ? 0.680 -2.017 7.696 1.00 0.00 19 GLU A O 3
ATOM 1006 N N . CYS A 1 20 ? 0.396 -2.228 5.473 1.00 0.00 20 CYS A N 3
ATOM 1007 C CA . CYS A 1 20 ? 1.565 -1.441 5.111 1.00 0.00 20 CYS A CA 3
ATOM 1008 C C . CYS A 1 20 ? 2.805 -1.766 5.942 1.00 0.00 20 CYS A C 3
ATOM 1009 O O . CYS A 1 20 ? 3.548 -0.862 6.327 1.00 0.00 20 CYS A O 3
ATOM 1016 N N . PRO A 1 21 ? 3.081 -3.052 6.202 1.00 0.00 21 PRO A N 3
ATOM 1017 C CA . PRO A 1 21 ? 4.269 -3.444 6.954 1.00 0.00 21 PRO A CA 3
ATOM 1018 C C . PRO A 1 21 ? 5.508 -3.322 6.072 1.00 0.00 21 PRO A C 3
ATOM 1019 O O . PRO A 1 21 ? 5.400 -3.405 4.848 1.00 0.00 21 PRO A O 3
ATOM 1030 N N . PRO A 1 22 ? 6.702 -3.107 6.649 1.00 0.00 22 PRO A N 3
ATOM 1031 C CA . PRO A 1 22 ? 7.909 -2.963 5.841 1.00 0.00 22 PRO A CA 3
ATOM 1032 C C . PRO A 1 22 ? 8.143 -4.169 4.938 1.00 0.00 22 PRO A C 3
ATOM 1033 O O . PRO A 1 22 ? 8.367 -4.038 3.735 1.00 0.00 22 PRO A O 3
ATOM 1044 N N . GLY A 1 23 ? 8.104 -5.333 5.550 1.00 0.00 23 GLY A N 3
ATOM 1045 C CA . GLY A 1 23 ? 8.323 -6.588 4.850 1.00 0.00 23 GLY A CA 3
ATOM 1046 C C . GLY A 1 23 ? 7.437 -6.748 3.624 1.00 0.00 23 GLY A C 3
ATOM 1047 O O . GLY A 1 23 ? 7.919 -7.073 2.540 1.00 0.00 23 GLY A O 3
ATOM 1051 N N . CYS A 1 24 ? 6.143 -6.513 3.798 1.00 0.00 24 CYS A N 3
ATOM 1052 C CA . CYS A 1 24 ? 5.184 -6.624 2.705 1.00 0.00 24 CYS A CA 3
ATOM 1053 C C . CYS A 1 24 ? 5.454 -5.547 1.655 1.00 0.00 24 CYS A C 3
ATOM 1054 O O . CYS A 1 24 ? 5.150 -5.723 0.475 1.00 0.00 24 CYS A O 3
ATOM 1061 N N . CYS A 1 25 ? 6.026 -4.429 2.101 1.00 0.00 25 CYS A N 3
ATOM 1062 C CA . CYS A 1 25 ? 6.341 -3.313 1.218 1.00 0.00 25 CYS A CA 3
ATOM 1063 C C . CYS A 1 25 ? 7.559 -3.614 0.352 1.00 0.00 25 CYS A C 3
ATOM 1064 O O . CYS A 1 25 ? 7.578 -3.307 -0.840 1.00 0.00 25 CYS A O 3
ATOM 1071 N N . GLY A 1 26 ? 8.570 -4.206 0.969 1.00 0.00 26 GLY A N 3
ATOM 1072 C CA . GLY A 1 26 ? 9.799 -4.546 0.266 1.00 0.00 26 GLY A CA 3
ATOM 1073 C C . GLY A 1 26 ? 9.567 -5.106 -1.128 1.00 0.00 26 GLY A C 3
ATOM 1074 O O . GLY A 1 26 ? 10.398 -4.925 -2.018 1.00 0.00 26 GLY A O 3
ATOM 1078 N N . GLN A 1 27 ? 8.431 -5.773 -1.322 1.00 0.00 27 GLN A N 3
ATOM 1079 C CA . GLN A 1 27 ? 8.088 -6.349 -2.623 1.00 0.00 27 GLN A CA 3
ATOM 1080 C C . GLN A 1 27 ? 9.192 -7.270 -3.142 1.00 0.00 27 GLN A C 3
ATOM 1081 O O . GLN A 1 27 ? 10.345 -7.177 -2.721 1.00 0.00 27 GLN A O 3
ATOM 1095 N N . VAL A 1 28 ? 8.829 -8.166 -4.057 1.00 0.00 28 VAL A N 3
ATOM 1096 C CA . VAL A 1 28 ? 9.784 -9.107 -4.625 1.00 0.00 28 VAL A CA 3
ATOM 1097 C C . VAL A 1 28 ? 9.482 -9.369 -6.097 1.00 0.00 28 VAL A C 3
ATOM 1098 O O . VAL A 1 28 ? 8.402 -9.844 -6.448 1.00 0.00 28 VAL A O 3
ATOM 1111 N N . ASN A 1 29 ? 10.449 -9.063 -6.946 1.00 0.00 29 ASN A N 3
ATOM 1112 C CA . ASN A 1 29 ? 10.313 -9.268 -8.388 1.00 0.00 29 ASN A CA 3
ATOM 1113 C C . ASN A 1 29 ? 9.988 -10.726 -8.704 1.00 0.00 29 ASN A C 3
ATOM 1114 O O . ASN A 1 29 ? 10.888 -11.559 -8.813 1.00 0.00 29 ASN A O 3
ATOM 1125 N N . LEU A 1 30 ? 8.702 -11.031 -8.851 1.00 0.00 30 LEU A N 3
ATOM 1126 C CA . LEU A 1 30 ? 8.274 -12.394 -9.154 1.00 0.00 30 LEU A CA 3
ATOM 1127 C C . LEU A 1 30 ? 8.045 -12.575 -10.654 1.00 0.00 30 LEU A C 3
ATOM 1128 O O . LEU A 1 30 ? 8.851 -13.199 -11.344 1.00 0.00 30 LEU A O 3
ATOM 1144 N N . ASN A 1 31 ? 6.940 -12.025 -11.153 1.00 0.00 31 ASN A N 3
ATOM 1145 C CA . ASN A 1 31 ? 6.606 -12.127 -12.571 1.00 0.00 31 ASN A CA 3
ATOM 1146 C C . ASN A 1 31 ? 6.719 -10.768 -13.257 1.00 0.00 31 ASN A C 3
ATOM 1147 O O . ASN A 1 31 ? 7.226 -10.721 -14.397 1.00 0.00 31 ASN A O 3
ATOM 1159 N N . GLY A 1 1 ? -18.324 4.743 4.904 1.00 0.00 1 GLY A N 4
ATOM 1160 C CA . GLY A 1 1 ? -18.418 5.541 6.157 1.00 0.00 1 GLY A CA 4
ATOM 1161 C C . GLY A 1 1 ? -17.402 6.665 6.206 1.00 0.00 1 GLY A C 4
ATOM 1162 O O . GLY A 1 1 ? -17.754 7.834 6.055 1.00 0.00 1 GLY A O 4
ATOM 1168 N N . SER A 1 2 ? -16.138 6.311 6.420 1.00 0.00 2 SER A N 4
ATOM 1169 C CA . SER A 1 2 ? -15.068 7.301 6.490 1.00 0.00 2 SER A CA 4
ATOM 1170 C C . SER A 1 2 ? -13.824 6.817 5.752 1.00 0.00 2 SER A C 4
ATOM 1171 O O . SER A 1 2 ? -13.529 5.622 5.731 1.00 0.00 2 SER A O 4
ATOM 1179 N N . GLN A 1 3 ? -13.096 7.753 5.147 1.00 0.00 3 GLN A N 4
ATOM 1180 C CA . GLN A 1 3 ? -11.879 7.422 4.405 1.00 0.00 3 GLN A CA 4
ATOM 1181 C C . GLN A 1 3 ? -10.832 8.524 4.556 1.00 0.00 3 GLN A C 4
ATOM 1182 O O . GLN A 1 3 ? -11.173 9.700 4.690 1.00 0.00 3 GLN A O 4
ATOM 1196 N N . ILE A 1 4 ? -9.556 8.142 4.527 1.00 0.00 4 ILE A N 4
ATOM 1197 C CA . ILE A 1 4 ? -8.472 9.097 4.652 1.00 0.00 4 ILE A CA 4
ATOM 1198 C C . ILE A 1 4 ? -7.482 8.967 3.489 1.00 0.00 4 ILE A C 4
ATOM 1199 O O . ILE A 1 4 ? -7.054 9.969 2.917 1.00 0.00 4 ILE A O 4
ATOM 1215 N N . THR A 1 5 ? -7.138 7.730 3.132 1.00 0.00 5 THR A N 4
ATOM 1216 C CA . THR A 1 5 ? -6.217 7.470 2.026 1.00 0.00 5 THR A CA 4
ATOM 1217 C C . THR A 1 5 ? -6.131 5.977 1.729 1.00 0.00 5 THR A C 4
ATOM 1218 O O . THR A 1 5 ? -6.808 5.170 2.367 1.00 0.00 5 THR A O 4
ATOM 1229 N N . GLY A 1 6 ? -5.288 5.613 0.767 1.00 0.00 6 GLY A N 4
ATOM 1230 C CA . GLY A 1 6 ? -5.146 4.204 0.444 1.00 0.00 6 GLY A CA 4
ATOM 1231 C C . GLY A 1 6 ? -3.889 3.850 -0.304 1.00 0.00 6 GLY A C 4
ATOM 1232 O O . GLY A 1 6 ? -3.914 3.148 -1.315 1.00 0.00 6 GLY A O 4
ATOM 1236 N N . THR A 1 7 ? -2.786 4.287 0.258 1.00 0.00 7 THR A N 4
ATOM 1237 C CA . THR A 1 7 ? -1.458 3.981 -0.270 1.00 0.00 7 THR A CA 4
ATOM 1238 C C . THR A 1 7 ? -0.493 3.701 0.866 1.00 0.00 7 THR A C 4
ATOM 1239 O O . THR A 1 7 ? -0.398 4.459 1.832 1.00 0.00 7 THR A O 4
ATOM 1250 N N . CYS A 1 8 ? 0.230 2.623 0.712 1.00 0.00 8 CYS A N 4
ATOM 1251 C CA . CYS A 1 8 ? 1.231 2.185 1.657 1.00 0.00 8 CYS A CA 4
ATOM 1252 C C . CYS A 1 8 ? 2.535 2.939 1.430 1.00 0.00 8 CYS A C 4
ATOM 1253 O O . CYS A 1 8 ? 2.722 3.514 0.361 1.00 0.00 8 CYS A O 4
ATOM 1260 N N . PRO A 1 9 ? 3.458 2.942 2.421 1.00 0.00 9 PRO A N 4
ATOM 1261 C CA . PRO A 1 9 ? 4.759 3.600 2.326 1.00 0.00 9 PRO A CA 4
ATOM 1262 C C . PRO A 1 9 ? 5.241 3.759 0.891 1.00 0.00 9 PRO A C 4
ATOM 1263 O O . PRO A 1 9 ? 4.667 3.193 -0.036 1.00 0.00 9 PRO A O 4
ATOM 1274 N N . SER A 1 10 ? 6.315 4.504 0.699 1.00 0.00 10 SER A N 4
ATOM 1275 C CA . SER A 1 10 ? 6.844 4.693 -0.637 1.00 0.00 10 SER A CA 4
ATOM 1276 C C . SER A 1 10 ? 7.088 3.348 -1.304 1.00 0.00 10 SER A C 4
ATOM 1277 O O . SER A 1 10 ? 7.875 2.536 -0.816 1.00 0.00 10 SER A O 4
ATOM 1285 N N . GLY A 1 11 ? 6.480 3.155 -2.466 1.00 0.00 11 GLY A N 4
ATOM 1286 C CA . GLY A 1 11 ? 6.744 1.941 -3.211 1.00 0.00 11 GLY A CA 4
ATOM 1287 C C . GLY A 1 11 ? 6.151 0.697 -2.594 1.00 0.00 11 GLY A C 4
ATOM 1288 O O . GLY A 1 11 ? 6.503 -0.408 -3.006 1.00 0.00 11 GLY A O 4
ATOM 1292 N N . CYS A 1 12 ? 5.277 0.827 -1.597 1.00 0.00 12 CYS A N 4
ATOM 1293 C CA . CYS A 1 12 ? 4.709 -0.357 -0.967 1.00 0.00 12 CYS A CA 4
ATOM 1294 C C . CYS A 1 12 ? 3.678 -1.034 -1.854 1.00 0.00 12 CYS A C 4
ATOM 1295 O O . CYS A 1 12 ? 3.090 -0.402 -2.731 1.00 0.00 12 CYS A O 4
ATOM 1302 N N . SER A 1 13 ? 3.414 -2.310 -1.583 1.00 0.00 13 SER A N 4
ATOM 1303 C CA . SER A 1 13 ? 2.395 -3.040 -2.322 1.00 0.00 13 SER A CA 4
ATOM 1304 C C . SER A 1 13 ? 1.006 -2.554 -1.926 1.00 0.00 13 SER A C 4
ATOM 1305 O O . SER A 1 13 ? 0.713 -2.343 -0.749 1.00 0.00 13 SER A O 4
ATOM 1313 N N . GLY A 1 14 ? 0.161 -2.386 -2.919 1.00 0.00 14 GLY A N 4
ATOM 1314 C CA . GLY A 1 14 ? -1.194 -1.926 -2.669 1.00 0.00 14 GLY A CA 4
ATOM 1315 C C . GLY A 1 14 ? -1.985 -2.886 -1.828 1.00 0.00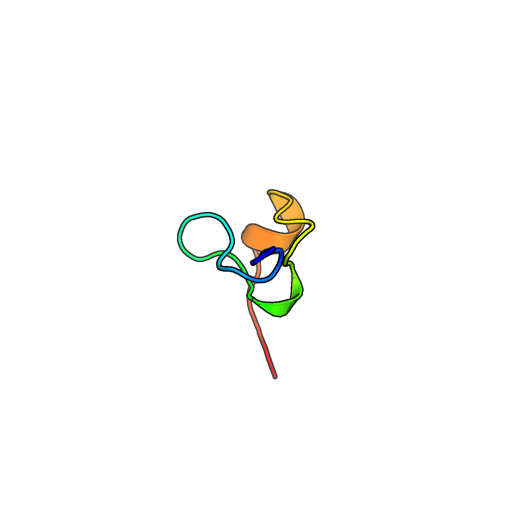 14 GLY A C 4
ATOM 1316 O O . GLY A 1 14 ? -2.667 -2.485 -0.885 1.00 0.00 14 GLY A O 4
ATOM 1320 N N . ASP A 1 15 ? -1.940 -4.147 -2.199 1.00 0.00 15 ASP A N 4
ATOM 1321 C CA . ASP A 1 15 ? -2.712 -5.158 -1.494 1.00 0.00 15 ASP A CA 4
ATOM 1322 C C . ASP A 1 15 ? -2.174 -5.347 -0.087 1.00 0.00 15 ASP A C 4
ATOM 1323 O O . ASP A 1 15 ? -2.810 -6.002 0.739 1.00 0.00 15 ASP A O 4
ATOM 1332 N N . CYS A 1 16 ? -1.022 -4.746 0.208 1.00 0.00 16 CYS A N 4
ATOM 1333 C CA . CYS A 1 16 ? -0.462 -4.846 1.548 1.00 0.00 16 CYS A CA 4
ATOM 1334 C C . CYS A 1 16 ? -1.141 -3.816 2.445 1.00 0.00 16 CYS A C 4
ATOM 1335 O O . CYS A 1 16 ? -0.878 -3.752 3.645 1.00 0.00 16 CYS A O 4
ATOM 1342 N N . TYR A 1 17 ? -2.050 -3.034 1.852 1.00 0.00 17 TYR A N 4
ATOM 1343 C CA . TYR A 1 17 ? -2.812 -2.038 2.570 1.00 0.00 17 TYR A CA 4
ATOM 1344 C C . TYR A 1 17 ? -3.978 -2.716 3.298 1.00 0.00 17 TYR A C 4
ATOM 1345 O O . TYR A 1 17 ? -4.525 -3.687 2.776 1.00 0.00 17 TYR A O 4
ATOM 1363 N N . PRO A 1 18 ? -4.412 -2.248 4.490 1.00 0.00 18 PRO A N 4
ATOM 1364 C CA . PRO A 1 18 ? -3.860 -1.108 5.224 1.00 0.00 18 PRO A CA 4
ATOM 1365 C C . PRO A 1 18 ? -2.752 -1.518 6.176 1.00 0.00 18 PRO A C 4
ATOM 1366 O O . PRO A 1 18 ? -2.345 -0.739 7.037 1.00 0.00 18 PRO A O 4
ATOM 1377 N N . GLU A 1 19 ? -2.274 -2.746 6.038 1.00 0.00 19 GLU A N 4
ATOM 1378 C CA . GLU A 1 19 ? -1.229 -3.238 6.911 1.00 0.00 19 GLU A CA 4
ATOM 1379 C C . GLU A 1 19 ? 0.031 -2.410 6.709 1.00 0.00 19 GLU A C 4
ATOM 1380 O O . GLU A 1 19 ? 0.663 -1.967 7.668 1.00 0.00 19 GLU A O 4
ATOM 1392 N N . CYS A 1 20 ? 0.369 -2.184 5.448 1.00 0.00 20 CYS A N 4
ATOM 1393 C CA . CYS A 1 20 ? 1.527 -1.386 5.078 1.00 0.00 20 CYS A CA 4
ATOM 1394 C C . CYS A 1 20 ? 2.777 -1.700 5.905 1.00 0.00 20 CYS A C 4
ATOM 1395 O O . CYS A 1 20 ? 3.504 -0.789 6.301 1.00 0.00 20 CYS A O 4
ATOM 1402 N N . PRO A 1 21 ? 3.071 -2.986 6.150 1.00 0.00 21 PRO A N 4
ATOM 1403 C CA . PRO A 1 21 ? 4.265 -3.380 6.899 1.00 0.00 21 PRO A CA 4
ATOM 1404 C C . PRO A 1 21 ? 5.506 -3.276 6.009 1.00 0.00 21 PRO A C 4
ATOM 1405 O O . PRO A 1 21 ? 5.395 -3.391 4.789 1.00 0.00 21 PRO A O 4
ATOM 1416 N N . PRO A 1 22 ? 6.701 -3.043 6.579 1.00 0.00 22 PRO A N 4
ATOM 1417 C CA . PRO A 1 22 ? 7.912 -2.915 5.769 1.00 0.00 22 PRO A CA 4
ATOM 1418 C C . PRO A 1 22 ? 8.152 -4.130 4.884 1.00 0.00 22 PRO A C 4
ATOM 1419 O O . PRO A 1 22 ? 8.394 -4.013 3.683 1.00 0.00 22 PRO A O 4
ATOM 1430 N N . GLY A 1 23 ? 8.101 -5.285 5.507 1.00 0.00 23 GLY A N 4
ATOM 1431 C CA . GLY A 1 23 ? 8.327 -6.545 4.820 1.00 0.00 23 GLY A CA 4
ATOM 1432 C C . GLY A 1 23 ? 7.437 -6.721 3.599 1.00 0.00 23 GLY A C 4
ATOM 1433 O O . GLY A 1 23 ? 7.913 -7.061 2.517 1.00 0.00 23 GLY A O 4
ATOM 1437 N N . CYS A 1 24 ? 6.144 -6.484 3.781 1.00 0.00 24 CYS A N 4
ATOM 1438 C CA . CYS A 1 24 ? 5.178 -6.611 2.699 1.00 0.00 24 CYS A CA 4
ATOM 1439 C C . CYS A 1 24 ? 5.435 -5.553 1.632 1.00 0.00 24 CYS A C 4
ATOM 1440 O O . CYS A 1 24 ? 5.105 -5.743 0.461 1.00 0.00 24 CYS A O 4
ATOM 1447 N N . CYS A 1 25 ? 6.018 -4.431 2.049 1.00 0.00 25 CYS A N 4
ATOM 1448 C CA . CYS A 1 25 ? 6.311 -3.336 1.140 1.00 0.00 25 CYS A CA 4
ATOM 1449 C C . CYS A 1 25 ? 7.499 -3.676 0.250 1.00 0.00 25 CYS A C 4
ATOM 1450 O O . CYS A 1 25 ? 7.471 -3.445 -0.958 1.00 0.00 25 CYS A O 4
ATOM 1457 N N . GLY A 1 26 ? 8.537 -4.225 0.858 1.00 0.00 26 GLY A N 4
ATOM 1458 C CA . GLY A 1 26 ? 9.729 -4.593 0.112 1.00 0.00 26 GLY A CA 4
ATOM 1459 C C . GLY A 1 26 ? 9.437 -5.580 -1.003 1.00 0.00 26 GLY A C 4
ATOM 1460 O O . GLY A 1 26 ? 9.921 -5.422 -2.123 1.00 0.00 26 GLY A O 4
ATOM 1464 N N . GLN A 1 27 ? 8.632 -6.593 -0.692 1.00 0.00 27 GLN A N 4
ATOM 1465 C CA . GLN A 1 27 ? 8.253 -7.621 -1.667 1.00 0.00 27 GLN A CA 4
ATOM 1466 C C . GLN A 1 27 ? 9.428 -8.034 -2.556 1.00 0.00 27 GLN A C 4
ATOM 1467 O O . GLN A 1 27 ? 9.653 -7.457 -3.617 1.00 0.00 27 GLN A O 4
ATOM 1481 N N . VAL A 1 28 ? 10.159 -9.055 -2.109 1.00 0.00 28 VAL A N 4
ATOM 1482 C CA . VAL A 1 28 ? 11.313 -9.594 -2.837 1.00 0.00 28 VAL A CA 4
ATOM 1483 C C . VAL A 1 28 ? 12.179 -8.502 -3.465 1.00 0.00 28 VAL A C 4
ATOM 1484 O O . VAL A 1 28 ? 11.756 -7.792 -4.379 1.00 0.00 28 VAL A O 4
ATOM 1497 N N . ASN A 1 29 ? 13.405 -8.400 -2.973 1.00 0.00 29 ASN A N 4
ATOM 1498 C CA . ASN A 1 29 ? 14.361 -7.423 -3.469 1.00 0.00 29 ASN A CA 4
ATOM 1499 C C . ASN A 1 29 ? 15.598 -8.119 -4.030 1.00 0.00 29 ASN A C 4
ATOM 1500 O O . ASN A 1 29 ? 16.103 -9.076 -3.442 1.00 0.00 29 ASN A O 4
ATOM 1511 N N . LEU A 1 30 ? 16.077 -7.639 -5.172 1.00 0.00 30 LEU A N 4
ATOM 1512 C CA . LEU A 1 30 ? 17.251 -8.222 -5.814 1.00 0.00 30 LEU A CA 4
ATOM 1513 C C . LEU A 1 30 ? 18.493 -8.087 -4.934 1.00 0.00 30 LEU A C 4
ATOM 1514 O O . LEU A 1 30 ? 19.465 -8.822 -5.105 1.00 0.00 30 LEU A O 4
ATOM 1530 N N . ASN A 1 31 ? 18.458 -7.148 -3.994 1.00 0.00 31 ASN A N 4
ATOM 1531 C CA . ASN A 1 31 ? 19.585 -6.929 -3.097 1.00 0.00 31 ASN A CA 4
ATOM 1532 C C . ASN A 1 31 ? 19.370 -7.647 -1.767 1.00 0.00 31 ASN A C 4
ATOM 1533 O O . ASN A 1 31 ? 20.306 -7.646 -0.938 1.00 0.00 31 ASN A O 4
ATOM 1545 N N . GLY A 1 1 ? -9.440 11.627 12.661 1.00 0.00 1 GLY A N 5
ATOM 1546 C CA . GLY A 1 1 ? -8.757 11.742 11.343 1.00 0.00 1 GLY A CA 5
ATOM 1547 C C . GLY A 1 1 ? -8.143 10.432 10.893 1.00 0.00 1 GLY A C 5
ATOM 1548 O O . GLY A 1 1 ? -7.051 10.069 11.328 1.00 0.00 1 GLY A O 5
ATOM 1554 N N . SER A 1 2 ? -8.848 9.721 10.019 1.00 0.00 2 SER A N 5
ATOM 1555 C CA . SER A 1 2 ? -8.368 8.442 9.508 1.00 0.00 2 SER A CA 5
ATOM 1556 C C . SER A 1 2 ? -9.062 8.082 8.196 1.00 0.00 2 SER A C 5
ATOM 1557 O O . SER A 1 2 ? -10.142 8.589 7.894 1.00 0.00 2 SER A O 5
ATOM 1565 N N . GLN A 1 3 ? -8.434 7.201 7.424 1.00 0.00 3 GLN A N 5
ATOM 1566 C CA . GLN A 1 3 ? -8.988 6.766 6.145 1.00 0.00 3 GLN A CA 5
ATOM 1567 C C . GLN A 1 3 ? -9.147 5.249 6.121 1.00 0.00 3 GLN A C 5
ATOM 1568 O O . GLN A 1 3 ? -8.374 4.526 6.750 1.00 0.00 3 GLN A O 5
ATOM 1582 N N . ILE A 1 4 ? -10.157 4.770 5.399 1.00 0.00 4 ILE A N 5
ATOM 1583 C CA . ILE A 1 4 ? -10.412 3.340 5.308 1.00 0.00 4 ILE A CA 5
ATOM 1584 C C . ILE A 1 4 ? -9.413 2.651 4.387 1.00 0.00 4 ILE A C 5
ATOM 1585 O O . ILE A 1 4 ? -8.929 1.560 4.687 1.00 0.00 4 ILE A O 5
ATOM 1601 N N . THR A 1 5 ? -9.104 3.291 3.266 1.00 0.00 5 THR A N 5
ATOM 1602 C CA . THR A 1 5 ? -8.153 2.729 2.314 1.00 0.00 5 THR A CA 5
ATOM 1603 C C . THR A 1 5 ? -7.138 3.768 1.861 1.00 0.00 5 THR A C 5
ATOM 1604 O O . THR A 1 5 ? -7.336 4.972 2.029 1.00 0.00 5 THR A O 5
ATOM 1615 N N . GLY A 1 6 ? -6.057 3.280 1.275 1.00 0.00 6 GLY A N 5
ATOM 1616 C CA . GLY A 1 6 ? -5.016 4.166 0.787 1.00 0.00 6 GLY A CA 5
ATOM 1617 C C . GLY A 1 6 ? -3.762 3.482 0.288 1.00 0.00 6 GLY A C 5
ATOM 1618 O O . GLY A 1 6 ? -3.732 2.269 0.084 1.00 0.00 6 GLY A O 5
ATOM 1622 N N . THR A 1 7 ? -2.719 4.291 0.090 1.00 0.00 7 THR A N 5
ATOM 1623 C CA . THR A 1 7 ? -1.441 3.791 -0.387 1.00 0.00 7 THR A CA 5
ATOM 1624 C C . THR A 1 7 ? -0.461 3.616 0.757 1.00 0.00 7 THR A C 5
ATOM 1625 O O . THR A 1 7 ? -0.361 4.444 1.661 1.00 0.00 7 THR A O 5
ATOM 1636 N N . CYS A 1 8 ? 0.259 2.525 0.676 1.00 0.00 8 CYS A N 5
ATOM 1637 C CA . CYS A 1 8 ? 1.264 2.148 1.639 1.00 0.00 8 CYS A CA 5
ATOM 1638 C C . CYS A 1 8 ? 2.572 2.872 1.364 1.00 0.00 8 CYS A C 5
ATOM 1639 O O . CYS A 1 8 ? 2.761 3.380 0.260 1.00 0.00 8 CYS A O 5
ATOM 1646 N N . PRO A 1 9 ? 3.494 2.930 2.357 1.00 0.00 9 PRO A N 5
ATOM 1647 C CA . PRO A 1 9 ? 4.799 3.572 2.231 1.00 0.00 9 PRO A CA 5
ATOM 1648 C C . PRO A 1 9 ? 5.268 3.695 0.791 1.00 0.00 9 PRO A C 5
ATOM 1649 O O . PRO A 1 9 ? 4.682 3.117 -0.121 1.00 0.00 9 PRO A O 5
ATOM 1660 N N . SER A 1 10 ? 6.344 4.425 0.577 1.00 0.00 10 SER A N 5
ATOM 1661 C CA . SER A 1 10 ? 6.863 4.587 -0.763 1.00 0.00 10 SER A CA 5
ATOM 1662 C C . SER A 1 10 ? 7.094 3.236 -1.414 1.00 0.00 10 SER A C 5
ATOM 1663 O O . SER A 1 10 ? 7.895 2.436 -0.929 1.00 0.00 10 SER A O 5
ATOM 1671 N N . GLY A 1 11 ? 6.460 3.016 -2.556 1.00 0.00 11 GLY A N 5
ATOM 1672 C CA . GLY A 1 11 ? 6.719 1.786 -3.271 1.00 0.00 11 GLY A CA 5
ATOM 1673 C C . GLY A 1 11 ? 6.141 0.557 -2.611 1.00 0.00 11 GLY A C 5
ATOM 1674 O O . GLY A 1 11 ? 6.478 -0.558 -3.007 1.00 0.00 11 GLY A O 5
ATOM 1678 N N . CYS A 1 12 ? 5.282 0.717 -1.608 1.00 0.00 12 CYS A N 5
ATOM 1679 C CA . CYS A 1 12 ? 4.710 -0.444 -0.951 1.00 0.00 12 CYS A CA 5
ATOM 1680 C C . CYS A 1 12 ? 3.663 -1.099 -1.837 1.00 0.00 12 CYS A C 5
ATOM 1681 O O . CYS A 1 12 ? 3.056 -0.442 -2.682 1.00 0.00 12 CYS A O 5
ATOM 1688 N N . SER A 1 13 ? 3.423 -2.383 -1.618 1.00 0.00 13 SER A N 5
ATOM 1689 C CA . SER A 1 13 ? 2.411 -3.105 -2.375 1.00 0.00 13 SER A CA 5
ATOM 1690 C C . SER A 1 13 ? 0.998 -2.673 -1.955 1.00 0.00 13 SER A C 5
ATOM 1691 O O . SER A 1 13 ? 0.645 -2.727 -0.778 1.00 0.00 13 SER A O 5
ATOM 1699 N N . GLY A 1 14 ? 0.208 -2.236 -2.924 1.00 0.00 14 GLY A N 5
ATOM 1700 C CA . GLY A 1 14 ? -1.153 -1.787 -2.642 1.00 0.00 14 GLY A CA 5
ATOM 1701 C C . GLY A 1 14 ? -1.950 -2.769 -1.813 1.00 0.00 14 GLY A C 5
ATOM 1702 O O . GLY A 1 14 ? -2.651 -2.383 -0.877 1.00 0.00 14 GLY A O 5
ATOM 1706 N N . ASP A 1 15 ? -1.877 -4.030 -2.187 1.00 0.00 15 ASP A N 5
ATOM 1707 C CA . ASP A 1 15 ? -2.635 -5.082 -1.509 1.00 0.00 15 ASP A CA 5
ATOM 1708 C C . ASP A 1 15 ? -2.120 -5.294 -0.091 1.00 0.00 15 ASP A C 5
ATOM 1709 O O . ASP A 1 15 ? -2.739 -6.002 0.704 1.00 0.00 15 ASP A O 5
ATOM 1718 N N . CYS A 1 16 ? -1.007 -4.646 0.234 1.00 0.00 16 CYS A N 5
ATOM 1719 C CA . CYS A 1 16 ? -0.450 -4.740 1.577 1.00 0.00 16 CYS A CA 5
ATOM 1720 C C . CYS A 1 16 ? -1.176 -3.756 2.496 1.00 0.00 16 CYS A C 5
ATOM 1721 O O . CYS A 1 16 ? -0.916 -3.707 3.698 1.00 0.00 16 CYS A O 5
ATOM 1728 N N . TYR A 1 17 ? -2.116 -2.995 1.922 1.00 0.00 17 TYR A N 5
ATOM 1729 C CA . TYR A 1 17 ? -2.916 -2.041 2.663 1.00 0.00 17 TYR A CA 5
ATOM 1730 C C . TYR A 1 17 ? -4.053 -2.777 3.383 1.00 0.00 17 TYR A C 5
ATOM 1731 O O . TYR A 1 17 ? -4.566 -3.757 2.844 1.00 0.00 17 TYR A O 5
ATOM 1749 N N . PRO A 1 18 ? -4.498 -2.350 4.588 1.00 0.00 18 PRO A N 5
ATOM 1750 C CA . PRO A 1 18 ? -3.983 -1.204 5.342 1.00 0.00 18 PRO A CA 5
ATOM 1751 C C . PRO A 1 18 ? -2.843 -1.593 6.263 1.00 0.00 18 PRO A C 5
ATOM 1752 O O . PRO A 1 18 ? -2.444 -0.814 7.128 1.00 0.00 18 PRO A O 5
ATOM 1763 N N . GLU A 1 19 ? -2.333 -2.804 6.100 1.00 0.00 19 GLU A N 5
ATOM 1764 C CA . GLU A 1 19 ? -1.259 -3.282 6.947 1.00 0.00 19 GLU A CA 5
ATOM 1765 C C . GLU A 1 19 ? -0.011 -2.432 6.741 1.00 0.00 19 GLU A C 5
ATOM 1766 O O . GLU A 1 19 ? 0.635 -2.010 7.699 1.00 0.00 19 GLU A O 5
ATOM 1778 N N . CYS A 1 20 ? 0.308 -2.175 5.479 1.00 0.00 20 CYS A N 5
ATOM 1779 C CA . CYS A 1 20 ? 1.463 -1.364 5.110 1.00 0.00 20 CYS A CA 5
ATOM 1780 C C . CYS A 1 20 ? 2.716 -1.701 5.926 1.00 0.00 20 CYS A C 5
ATOM 1781 O O . CYS A 1 20 ? 3.426 -0.804 6.382 1.00 0.00 20 CYS A O 5
ATOM 1788 N N . PRO A 1 21 ? 3.025 -2.994 6.098 1.00 0.00 21 PRO A N 5
ATOM 1789 C CA . PRO A 1 21 ? 4.209 -3.427 6.833 1.00 0.00 21 PRO A CA 5
ATOM 1790 C C . PRO A 1 21 ? 5.450 -3.325 5.948 1.00 0.00 21 PRO A C 5
ATOM 1791 O O . PRO A 1 21 ? 5.342 -3.434 4.729 1.00 0.00 21 PRO A O 5
ATOM 1802 N N . PRO A 1 22 ? 6.644 -3.108 6.523 1.00 0.00 22 PRO A N 5
ATOM 1803 C CA . PRO A 1 22 ? 7.855 -2.986 5.717 1.00 0.00 22 PRO A CA 5
ATOM 1804 C C . PRO A 1 22 ? 8.096 -4.209 4.843 1.00 0.00 22 PRO A C 5
ATOM 1805 O O . PRO A 1 22 ? 8.290 -4.105 3.632 1.00 0.00 22 PRO A O 5
ATOM 1816 N N . GLY A 1 23 ? 8.089 -5.359 5.478 1.00 0.00 23 GLY A N 5
ATOM 1817 C CA . GLY A 1 23 ? 8.311 -6.617 4.788 1.00 0.00 23 GLY A CA 5
ATOM 1818 C C . GLY A 1 23 ? 7.458 -6.735 3.536 1.00 0.00 23 GLY A C 5
ATOM 1819 O O . GLY A 1 23 ? 7.960 -7.024 2.450 1.00 0.00 23 GLY A O 5
ATOM 1823 N N . CYS A 1 24 ? 6.166 -6.489 3.700 1.00 0.00 24 CYS A N 5
ATOM 1824 C CA . CYS A 1 24 ? 5.217 -6.540 2.600 1.00 0.00 24 CYS A CA 5
ATOM 1825 C C . CYS A 1 24 ? 5.502 -5.423 1.597 1.00 0.00 24 CYS A C 5
ATOM 1826 O O . CYS A 1 24 ? 5.201 -5.545 0.409 1.00 0.00 24 CYS A O 5
ATOM 1833 N N . CYS A 1 25 ? 6.072 -4.327 2.096 1.00 0.00 25 CYS A N 5
ATOM 1834 C CA . CYS A 1 25 ? 6.394 -3.170 1.268 1.00 0.00 25 CYS A CA 5
ATOM 1835 C C . CYS A 1 25 ? 7.616 -3.418 0.395 1.00 0.00 25 CYS A C 5
ATOM 1836 O O . CYS A 1 25 ? 7.649 -3.026 -0.771 1.00 0.00 25 CYS A O 5
ATOM 1843 N N . GLY A 1 26 ? 8.617 -4.064 0.971 1.00 0.00 26 GLY A N 5
ATOM 1844 C CA . GLY A 1 26 ? 9.845 -4.362 0.246 1.00 0.00 26 GLY A CA 5
ATOM 1845 C C . GLY A 1 26 ? 9.612 -4.820 -1.191 1.00 0.00 26 GLY A C 5
ATOM 1846 O O . GLY A 1 26 ? 10.498 -4.691 -2.035 1.00 0.00 26 GLY A O 5
ATOM 1850 N N . GLN A 1 27 ? 8.425 -5.360 -1.469 1.00 0.00 27 GLN A N 5
ATOM 1851 C CA . GLN A 1 27 ? 8.091 -5.838 -2.814 1.00 0.00 27 GLN A CA 5
ATOM 1852 C C . GLN A 1 27 ? 8.020 -4.687 -3.813 1.00 0.00 27 GLN A C 5
ATOM 1853 O O . GLN A 1 27 ? 7.082 -3.889 -3.791 1.00 0.00 27 GLN A O 5
ATOM 1867 N N . VAL A 1 28 ? 9.019 -4.610 -4.693 1.00 0.00 28 VAL A N 5
ATOM 1868 C CA . VAL A 1 28 ? 9.078 -3.560 -5.703 1.00 0.00 28 VAL A CA 5
ATOM 1869 C C . VAL A 1 28 ? 9.701 -4.070 -7.001 1.00 0.00 28 VAL A C 5
ATOM 1870 O O . VAL A 1 28 ? 10.863 -4.476 -7.030 1.00 0.00 28 VAL A O 5
ATOM 1883 N N . ASN A 1 29 ? 8.922 -4.029 -8.074 1.00 0.00 29 ASN A N 5
ATOM 1884 C CA . ASN A 1 29 ? 9.383 -4.466 -9.384 1.00 0.00 29 ASN A CA 5
ATOM 1885 C C . ASN A 1 29 ? 9.268 -3.329 -10.400 1.00 0.00 29 ASN A C 5
ATOM 1886 O O . ASN A 1 29 ? 8.175 -2.821 -10.652 1.00 0.00 29 ASN A O 5
ATOM 1897 N N . LEU A 1 30 ? 10.398 -2.929 -10.979 1.00 0.00 30 LEU A N 5
ATOM 1898 C CA . LEU A 1 30 ? 10.412 -1.847 -11.960 1.00 0.00 30 LEU A CA 5
ATOM 1899 C C . LEU A 1 30 ? 10.539 -2.391 -13.380 1.00 0.00 30 LEU A C 5
ATOM 1900 O O . LEU A 1 30 ? 11.402 -1.958 -14.146 1.00 0.00 30 LEU A O 5
ATOM 1916 N N . ASN A 1 31 ? 9.674 -3.336 -13.728 1.00 0.00 31 ASN A N 5
ATOM 1917 C CA . ASN A 1 31 ? 9.692 -3.932 -15.060 1.00 0.00 31 ASN A CA 5
ATOM 1918 C C . ASN A 1 31 ? 8.328 -4.518 -15.413 1.00 0.00 31 ASN A C 5
ATOM 1919 O O . ASN A 1 31 ? 8.014 -5.622 -14.922 1.00 0.00 31 ASN A O 5
ATOM 1931 N N . GLY A 1 1 ? -9.282 15.504 10.339 1.00 0.00 1 GLY A N 6
ATOM 1932 C CA . GLY A 1 1 ? -8.881 15.380 8.911 1.00 0.00 1 GLY A CA 6
ATOM 1933 C C . GLY A 1 1 ? -7.378 15.435 8.724 1.00 0.00 1 GLY A C 6
ATOM 1934 O O . GLY A 1 1 ? -6.760 16.482 8.916 1.00 0.00 1 GLY A O 6
ATOM 1940 N N . SER A 1 2 ? -6.787 14.305 8.349 1.00 0.00 2 SER A N 6
ATOM 1941 C CA . SER A 1 2 ? -5.347 14.228 8.136 1.00 0.00 2 SER A CA 6
ATOM 1942 C C . SER A 1 2 ? -4.943 12.846 7.632 1.00 0.00 2 SER A C 6
ATOM 1943 O O . SER A 1 2 ? -5.712 11.890 7.732 1.00 0.00 2 SER A O 6
ATOM 1951 N N . GLN A 1 3 ? -3.731 12.746 7.096 1.00 0.00 3 GLN A N 6
ATOM 1952 C CA . GLN A 1 3 ? -3.223 11.483 6.582 1.00 0.00 3 GLN A CA 6
ATOM 1953 C C . GLN A 1 3 ? -4.120 10.955 5.462 1.00 0.00 3 GLN A C 6
ATOM 1954 O O . GLN A 1 3 ? -5.319 11.229 5.432 1.00 0.00 3 GLN A O 6
ATOM 1968 N N . ILE A 1 4 ? -3.531 10.202 4.541 1.00 0.00 4 ILE A N 6
ATOM 1969 C CA . ILE A 1 4 ? -4.271 9.639 3.424 1.00 0.00 4 ILE A CA 6
ATOM 1970 C C . ILE A 1 4 ? -4.313 8.121 3.508 1.00 0.00 4 ILE A C 6
ATOM 1971 O O . ILE A 1 4 ? -3.417 7.500 4.081 1.00 0.00 4 ILE A O 6
ATOM 1987 N N . THR A 1 5 ? -5.358 7.518 2.944 1.00 0.00 5 THR A N 6
ATOM 1988 C CA . THR A 1 5 ? -5.494 6.072 2.979 1.00 0.00 5 THR A CA 6
ATOM 1989 C C . THR A 1 5 ? -5.345 5.449 1.593 1.00 0.00 5 THR A C 6
ATOM 1990 O O . THR A 1 5 ? -5.099 6.136 0.601 1.00 0.00 5 THR A O 6
ATOM 2001 N N . GLY A 1 6 ? -5.513 4.137 1.551 1.00 0.00 6 GLY A N 6
ATOM 2002 C CA . GLY A 1 6 ? -5.424 3.383 0.319 1.00 0.00 6 GLY A CA 6
ATOM 2003 C C . GLY A 1 6 ? -4.033 3.204 -0.248 1.00 0.00 6 GLY A C 6
ATOM 2004 O O . GLY A 1 6 ? -3.858 2.472 -1.224 1.00 0.00 6 GLY A O 6
ATOM 2008 N N . THR A 1 7 ? -3.036 3.832 0.351 1.00 0.00 7 THR A N 6
ATOM 2009 C CA . THR A 1 7 ? -1.664 3.670 -0.135 1.00 0.00 7 THR A CA 6
ATOM 2010 C C . THR A 1 7 ? -0.661 3.506 0.993 1.00 0.00 7 THR A C 6
ATOM 2011 O O . THR A 1 7 ? -0.600 4.291 1.939 1.00 0.00 7 THR A O 6
ATOM 2022 N N . CYS A 1 8 ? 0.138 2.482 0.828 1.00 0.00 8 CYS A N 6
ATOM 2023 C CA . CYS A 1 8 ? 1.209 2.115 1.727 1.00 0.00 8 CYS A CA 6
ATOM 2024 C C . CYS A 1 8 ? 2.467 2.932 1.449 1.00 0.00 8 CYS A C 6
ATOM 2025 O O . CYS A 1 8 ? 2.577 3.526 0.377 1.00 0.00 8 CYS A O 6
ATOM 2032 N N . PRO A 1 9 ? 3.434 2.975 2.404 1.00 0.00 9 PRO A N 6
ATOM 2033 C CA . PRO A 1 9 ? 4.698 3.698 2.260 1.00 0.00 9 PRO A CA 6
ATOM 2034 C C . PRO A 1 9 ? 5.127 3.846 0.809 1.00 0.00 9 PRO A C 6
ATOM 2035 O O . PRO A 1 9 ? 4.549 3.234 -0.086 1.00 0.00 9 PRO A O 6
ATOM 2046 N N . SER A 1 10 ? 6.155 4.639 0.562 1.00 0.00 10 SER A N 6
ATOM 2047 C CA . SER A 1 10 ? 6.621 4.828 -0.794 1.00 0.00 10 SER A CA 6
ATOM 2048 C C . SER A 1 10 ? 6.902 3.491 -1.457 1.00 0.00 10 SER A C 6
ATOM 2049 O O . SER A 1 10 ? 7.742 2.720 -0.990 1.00 0.00 10 SER A O 6
ATOM 2057 N N . GLY A 1 11 ? 6.266 3.262 -2.598 1.00 0.00 11 GLY A N 6
ATOM 2058 C CA . GLY A 1 11 ? 6.564 2.056 -3.339 1.00 0.00 11 GLY A CA 6
ATOM 2059 C C . GLY A 1 11 ? 6.047 0.787 -2.702 1.00 0.00 11 GLY A C 6
ATOM 2060 O O . GLY A 1 11 ? 6.445 -0.301 -3.122 1.00 0.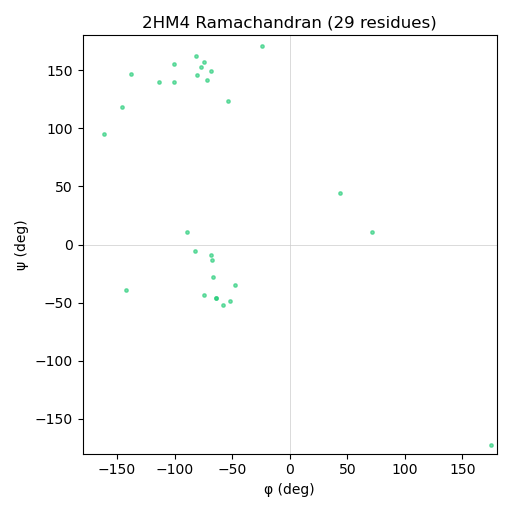00 11 GLY A O 6
ATOM 2064 N N . CYS A 1 12 ? 5.185 0.874 -1.689 1.00 0.00 12 CYS A N 6
ATOM 2065 C CA . CYS A 1 12 ? 4.687 -0.341 -1.053 1.00 0.00 12 CYS A CA 6
ATOM 2066 C C . CYS A 1 12 ? 3.671 -1.060 -1.927 1.00 0.00 12 CYS A C 6
ATOM 2067 O O . CYS A 1 12 ? 3.041 -0.453 -2.793 1.00 0.00 12 CYS A O 6
ATOM 2074 N N . SER A 1 13 ? 3.474 -2.346 -1.656 1.00 0.00 13 SER A N 6
ATOM 2075 C CA . SER A 1 13 ? 2.488 -3.134 -2.375 1.00 0.00 13 SER A CA 6
ATOM 2076 C C . SER A 1 13 ? 1.069 -2.717 -1.958 1.00 0.00 13 SER A C 6
ATOM 2077 O O . SER A 1 13 ? 0.701 -2.808 -0.790 1.00 0.00 13 SER A O 6
ATOM 2085 N N . GLY A 1 14 ? 0.294 -2.246 -2.921 1.00 0.00 14 GLY A N 6
ATOM 2086 C CA . GLY A 1 14 ? -1.070 -1.801 -2.637 1.00 0.00 14 GLY A CA 6
ATOM 2087 C C . GLY A 1 14 ? -1.877 -2.791 -1.826 1.00 0.00 14 GLY A C 6
ATOM 2088 O O . GLY A 1 14 ? -2.573 -2.413 -0.883 1.00 0.00 14 GLY A O 6
ATOM 2092 N N . ASP A 1 15 ? -1.827 -4.047 -2.222 1.00 0.00 15 ASP A N 6
ATOM 2093 C CA . ASP A 1 15 ? -2.605 -5.091 -1.558 1.00 0.00 15 ASP A CA 6
ATOM 2094 C C . ASP A 1 15 ? -2.092 -5.329 -0.147 1.00 0.00 15 ASP A C 6
ATOM 2095 O O . ASP A 1 15 ? -2.734 -6.014 0.650 1.00 0.00 15 ASP A O 6
ATOM 2104 N N . CYS A 1 16 ? -0.962 -4.718 0.176 1.00 0.00 16 CYS A N 6
ATOM 2105 C CA . CYS A 1 16 ? -0.407 -4.827 1.516 1.00 0.00 16 CYS A CA 6
ATOM 2106 C C . CYS A 1 16 ? -1.092 -3.809 2.419 1.00 0.00 16 CYS A C 6
ATOM 2107 O O . CYS A 1 16 ? -0.830 -3.755 3.622 1.00 0.00 16 CYS A O 6
ATOM 2114 N N . TYR A 1 17 ? -1.998 -3.018 1.831 1.00 0.00 17 TYR A N 6
ATOM 2115 C CA . TYR A 1 17 ? -2.755 -2.024 2.553 1.00 0.00 17 TYR A CA 6
ATOM 2116 C C . TYR A 1 17 ? -3.932 -2.679 3.277 1.00 0.00 17 TYR A C 6
ATOM 2117 O O . TYR A 1 17 ? -4.489 -3.650 2.763 1.00 0.00 17 TYR A O 6
ATOM 2135 N N . PRO A 1 18 ? -4.372 -2.183 4.456 1.00 0.00 18 PRO A N 6
ATOM 2136 C CA . PRO A 1 18 ? -3.809 -1.039 5.180 1.00 0.00 18 PRO A CA 6
ATOM 2137 C C . PRO A 1 18 ? -2.734 -1.461 6.167 1.00 0.00 18 PRO A C 6
ATOM 2138 O O . PRO A 1 18 ? -2.350 -0.688 7.044 1.00 0.00 18 PRO A O 6
ATOM 2149 N N . GLU A 1 19 ? -2.260 -2.690 6.032 1.00 0.00 19 GLU A N 6
ATOM 2150 C CA . GLU A 1 19 ? -1.240 -3.210 6.929 1.00 0.00 19 GLU A CA 6
ATOM 2151 C C . GLU A 1 19 ? 0.048 -2.405 6.778 1.00 0.00 19 GLU A C 6
ATOM 2152 O O . GLU A 1 19 ? 0.649 -1.976 7.763 1.00 0.00 19 GLU A O 6
ATOM 2164 N N . CYS A 1 20 ? 0.442 -2.187 5.531 1.00 0.00 20 CYS A N 6
ATOM 2165 C CA . CYS A 1 20 ? 1.633 -1.415 5.198 1.00 0.00 20 CYS A CA 6
ATOM 2166 C C . CYS A 1 20 ? 2.860 -1.764 6.033 1.00 0.00 20 CYS A C 6
ATOM 2167 O O . CYS A 1 20 ? 3.620 -0.878 6.425 1.00 0.00 20 CYS A O 6
ATOM 2174 N N . PRO A 1 21 ? 3.114 -3.054 6.273 1.00 0.00 21 PRO A N 6
ATOM 2175 C CA . PRO A 1 21 ? 4.293 -3.476 7.009 1.00 0.00 21 PRO A CA 6
ATOM 2176 C C . PRO A 1 21 ? 5.514 -3.364 6.102 1.00 0.00 21 PRO A C 6
ATOM 2177 O O . PRO A 1 21 ? 5.378 -3.471 4.882 1.00 0.00 21 PRO A O 6
ATOM 2188 N N . PRO A 1 22 ? 6.716 -3.133 6.647 1.00 0.00 22 PRO A N 6
ATOM 2189 C CA . PRO A 1 22 ? 7.906 -3.000 5.810 1.00 0.00 22 PRO A CA 6
ATOM 2190 C C . PRO A 1 22 ? 8.125 -4.220 4.923 1.00 0.00 22 PRO A C 6
ATOM 2191 O O . PRO A 1 22 ? 8.354 -4.111 3.719 1.00 0.00 22 PRO A O 6
ATOM 2202 N N . GLY A 1 23 ? 8.067 -5.371 5.555 1.00 0.00 23 GLY A N 6
ATOM 2203 C CA . GLY A 1 23 ? 8.265 -6.641 4.879 1.00 0.00 23 GLY A CA 6
ATOM 2204 C C . GLY A 1 23 ? 7.381 -6.805 3.653 1.00 0.00 23 GLY A C 6
ATOM 2205 O O . GLY A 1 23 ? 7.860 -7.147 2.573 1.00 0.00 23 GLY A O 6
ATOM 2209 N N . CYS A 1 24 ? 6.090 -6.555 3.826 1.00 0.00 24 CYS A N 6
ATOM 2210 C CA . CYS A 1 24 ? 5.129 -6.666 2.738 1.00 0.00 24 CYS A CA 6
ATOM 2211 C C . CYS A 1 24 ? 5.402 -5.610 1.673 1.00 0.00 24 CYS A C 6
ATOM 2212 O O . CYS A 1 24 ? 5.083 -5.800 0.500 1.00 0.00 24 CYS A O 6
ATOM 2219 N N . CYS A 1 25 ? 5.995 -4.494 2.094 1.00 0.00 25 CYS A N 6
ATOM 2220 C CA . CYS A 1 25 ? 6.315 -3.400 1.187 1.00 0.00 25 CYS A CA 6
ATOM 2221 C C . CYS A 1 25 ? 7.516 -3.748 0.318 1.00 0.00 25 CYS A C 6
ATOM 2222 O O . CYS A 1 25 ? 7.517 -3.504 -0.888 1.00 0.00 25 CYS A O 6
ATOM 2229 N N . GLY A 1 26 ? 8.535 -4.313 0.943 1.00 0.00 26 GLY A N 6
ATOM 2230 C CA . GLY A 1 26 ? 9.740 -4.689 0.222 1.00 0.00 26 GLY A CA 6
ATOM 2231 C C . GLY A 1 26 ? 9.503 -5.803 -0.782 1.00 0.00 26 GLY A C 6
ATOM 2232 O O . GLY A 1 26 ? 9.982 -5.737 -1.914 1.00 0.00 26 GLY A O 6
ATOM 2236 N N . GLN A 1 27 ? 8.770 -6.831 -0.365 1.00 0.00 27 GLN A N 6
ATOM 2237 C CA . GLN A 1 27 ? 8.475 -7.971 -1.234 1.00 0.00 27 GLN A CA 6
ATOM 2238 C C . GLN A 1 27 ? 7.328 -7.662 -2.190 1.00 0.00 27 GLN A C 6
ATOM 2239 O O . GLN A 1 27 ? 6.321 -7.071 -1.797 1.00 0.00 27 GLN A O 6
ATOM 2253 N N . VAL A 1 28 ? 7.481 -8.077 -3.446 1.00 0.00 28 VAL A N 6
ATOM 2254 C CA . VAL A 1 28 ? 6.459 -7.857 -4.466 1.00 0.00 28 VAL A CA 6
ATOM 2255 C C . VAL A 1 28 ? 6.448 -9.003 -5.474 1.00 0.00 28 VAL A C 6
ATOM 2256 O O . VAL A 1 28 ? 7.429 -9.223 -6.184 1.00 0.00 28 VAL A O 6
ATOM 2269 N N . ASN A 1 29 ? 5.338 -9.729 -5.531 1.00 0.00 29 ASN A N 6
ATOM 2270 C CA . ASN A 1 29 ? 5.202 -10.848 -6.452 1.00 0.00 29 ASN A CA 6
ATOM 2271 C C . ASN A 1 29 ? 3.866 -10.801 -7.193 1.00 0.00 29 ASN A C 6
ATOM 2272 O O . ASN A 1 29 ? 2.803 -10.913 -6.581 1.00 0.00 29 ASN A O 6
ATOM 2283 N N . LEU A 1 30 ? 3.926 -10.638 -8.513 1.00 0.00 30 LEU A N 6
ATOM 2284 C CA . LEU A 1 30 ? 2.722 -10.581 -9.336 1.00 0.00 30 LEU A CA 6
ATOM 2285 C C . LEU A 1 30 ? 2.875 -11.450 -10.584 1.00 0.00 30 LEU A C 6
ATOM 2286 O O . LEU A 1 30 ? 2.844 -10.956 -11.711 1.00 0.00 30 LEU A O 6
ATOM 2302 N N . ASN A 1 31 ? 3.039 -12.751 -10.370 1.00 0.00 31 ASN A N 6
ATOM 2303 C CA . ASN A 1 31 ? 3.196 -13.694 -11.472 1.00 0.00 31 ASN A CA 6
ATOM 2304 C C . ASN A 1 31 ? 1.867 -14.360 -11.813 1.00 0.00 31 ASN A C 6
ATOM 2305 O O . ASN A 1 31 ? 1.630 -14.627 -13.010 1.00 0.00 31 ASN A O 6
ATOM 2317 N N . GLY A 1 1 ? -11.964 -1.711 -11.636 1.00 0.00 1 GLY A N 7
ATOM 2318 C CA . GLY A 1 1 ? -12.496 -0.399 -11.173 1.00 0.00 1 GLY A CA 7
ATOM 2319 C C . GLY A 1 1 ? -13.205 -0.495 -9.836 1.00 0.00 1 GLY A C 7
ATOM 2320 O O . GLY A 1 1 ? -14.339 -0.966 -9.761 1.00 0.00 1 GLY A O 7
ATOM 2326 N N . SER A 1 2 ? -12.534 -0.047 -8.780 1.00 0.00 2 SER A N 7
ATOM 2327 C CA . SER A 1 2 ? -13.106 -0.084 -7.438 1.00 0.00 2 SER A CA 7
ATOM 2328 C C . SER A 1 2 ? -12.220 0.673 -6.449 1.00 0.00 2 SER A C 7
ATOM 2329 O O . SER A 1 2 ? -11.046 0.341 -6.277 1.00 0.00 2 SER A O 7
ATOM 2337 N N . GLN A 1 3 ? -12.781 1.698 -5.807 1.00 0.00 3 GLN A N 7
ATOM 2338 C CA . GLN A 1 3 ? -12.041 2.503 -4.850 1.00 0.00 3 GLN A CA 7
ATOM 2339 C C . GLN A 1 3 ? -11.404 1.646 -3.756 1.00 0.00 3 GLN A C 7
ATOM 2340 O O . GLN A 1 3 ? -11.884 0.558 -3.440 1.00 0.00 3 GLN A O 7
ATOM 2354 N N . ILE A 1 4 ? -10.319 2.159 -3.189 1.00 0.00 4 ILE A N 7
ATOM 2355 C CA . ILE A 1 4 ? -9.593 1.473 -2.136 1.00 0.00 4 ILE A CA 7
ATOM 2356 C C . ILE A 1 4 ? -9.027 2.464 -1.121 1.00 0.00 4 ILE A C 7
ATOM 2357 O O . ILE A 1 4 ? -8.890 2.148 0.060 1.00 0.00 4 ILE A O 7
ATOM 2373 N N . THR A 1 5 ? -8.687 3.652 -1.616 1.00 0.00 5 THR A N 7
ATOM 2374 C CA . THR A 1 5 ? -8.116 4.737 -0.814 1.00 0.00 5 THR A CA 7
ATOM 2375 C C . THR A 1 5 ? -6.936 4.269 0.021 1.00 0.00 5 THR A C 7
ATOM 2376 O O . THR A 1 5 ? -6.756 3.077 0.266 1.00 0.00 5 THR A O 7
ATOM 2387 N N . GLY A 1 6 ? -6.131 5.224 0.457 1.00 0.00 6 GLY A N 7
ATOM 2388 C CA . GLY A 1 6 ? -4.972 4.907 1.260 1.00 0.00 6 GLY A CA 7
ATOM 2389 C C . GLY A 1 6 ? -3.841 4.254 0.485 1.00 0.00 6 GLY A C 7
ATOM 2390 O O . GLY A 1 6 ? -4.086 3.452 -0.415 1.00 0.00 6 GLY A O 7
ATOM 2394 N N . THR A 1 7 ? -2.593 4.580 0.846 1.00 0.00 7 THR A N 7
ATOM 2395 C CA . THR A 1 7 ? -1.436 4.002 0.191 1.00 0.00 7 THR A CA 7
ATOM 2396 C C . THR A 1 7 ? -0.362 3.696 1.214 1.00 0.00 7 THR A C 7
ATOM 2397 O O . THR A 1 7 ? -0.171 4.432 2.181 1.00 0.00 7 THR A O 7
ATOM 2408 N N . CYS A 1 8 ? 0.344 2.620 0.976 1.00 0.00 8 CYS A N 7
ATOM 2409 C CA . CYS A 1 8 ? 1.422 2.185 1.825 1.00 0.00 8 CYS A CA 7
ATOM 2410 C C . CYS A 1 8 ? 2.684 2.956 1.486 1.00 0.00 8 CYS A C 7
ATOM 2411 O O . CYS A 1 8 ? 2.754 3.550 0.412 1.00 0.00 8 CYS A O 7
ATOM 2418 N N . PRO A 1 9 ? 3.692 2.976 2.388 1.00 0.00 9 PRO A N 7
ATOM 2419 C CA . PRO A 1 9 ? 4.955 3.677 2.175 1.00 0.00 9 PRO A CA 7
ATOM 2420 C C . PRO A 1 9 ? 5.298 3.857 0.702 1.00 0.00 9 PRO A C 7
ATOM 2421 O O . PRO A 1 9 ? 4.659 3.282 -0.178 1.00 0.00 9 PRO A O 7
ATOM 2432 N N . SER A 1 10 ? 6.319 4.644 0.423 1.00 0.00 10 SER A N 7
ATOM 2433 C CA . SER A 1 10 ? 6.714 4.877 -0.954 1.00 0.00 10 SER A CA 7
ATOM 2434 C C . SER A 1 10 ? 6.945 3.561 -1.674 1.00 0.00 10 SER A C 7
ATOM 2435 O O . SER A 1 10 ? 7.811 2.776 -1.286 1.00 0.00 10 SER A O 7
ATOM 2443 N N . GLY A 1 11 ? 6.227 3.359 -2.771 1.00 0.00 11 GLY A N 7
ATOM 2444 C CA . GLY A 1 11 ? 6.463 2.168 -3.556 1.00 0.00 11 GLY A CA 7
ATOM 2445 C C . GLY A 1 11 ? 5.978 0.892 -2.908 1.00 0.00 11 GLY A C 7
ATOM 2446 O O . GLY A 1 11 ? 6.320 -0.193 -3.380 1.00 0.00 11 GLY A O 7
ATOM 2450 N N . CYS A 1 12 ? 5.194 0.976 -1.835 1.00 0.00 12 CYS A N 7
ATOM 2451 C CA . CYS A 1 12 ? 4.713 -0.234 -1.187 1.00 0.00 12 CYS A CA 7
ATOM 2452 C C . CYS A 1 12 ? 3.623 -0.910 -2.005 1.00 0.00 12 CYS A C 7
ATOM 2453 O O . CYS A 1 12 ? 2.945 -0.267 -2.807 1.00 0.00 12 CYS A O 7
ATOM 2460 N N . SER A 1 13 ? 3.437 -2.204 -1.774 1.00 0.00 13 SER A N 7
ATOM 2461 C CA . SER A 1 13 ? 2.402 -2.964 -2.460 1.00 0.00 13 SER A CA 7
ATOM 2462 C C . SER A 1 13 ? 1.008 -2.560 -1.960 1.00 0.00 13 SER A C 7
ATOM 2463 O O . SER A 1 13 ? 0.773 -2.470 -0.756 1.00 0.00 13 SER A O 7
ATOM 2471 N N . GLY A 1 14 ? 0.097 -2.312 -2.892 1.00 0.00 14 GLY A N 7
ATOM 2472 C CA . GLY A 1 14 ? -1.259 -1.914 -2.526 1.00 0.00 14 GLY A CA 7
ATOM 2473 C C . GLY A 1 14 ? -1.951 -2.927 -1.647 1.00 0.00 14 GLY A C 7
ATOM 2474 O O . GLY A 1 14 ? -2.620 -2.568 -0.679 1.00 0.00 14 GLY A O 7
ATOM 2478 N N . ASP A 1 15 ? -1.847 -4.187 -2.024 1.00 0.00 15 ASP A N 7
ATOM 2479 C CA . ASP A 1 15 ? -2.533 -5.260 -1.303 1.00 0.00 15 ASP A CA 7
ATOM 2480 C C . ASP A 1 15 ? -1.964 -5.411 0.098 1.00 0.00 15 ASP A C 7
ATOM 2481 O O . ASP A 1 15 ? -2.535 -6.104 0.940 1.00 0.00 15 ASP A O 7
ATOM 2490 N N . CYS A 1 16 ? -0.877 -4.704 0.365 1.00 0.00 16 CYS A N 7
ATOM 2491 C CA . CYS A 1 16 ? -0.293 -4.712 1.693 1.00 0.00 16 CYS A CA 7
ATOM 2492 C C . CYS A 1 16 ? -1.072 -3.718 2.547 1.00 0.00 16 CYS A C 7
ATOM 2493 O O . CYS A 1 16 ? -0.966 -3.708 3.770 1.00 0.00 16 CYS A O 7
ATOM 2500 N N . TYR A 1 17 ? -1.880 -2.896 1.867 1.00 0.00 17 TYR A N 7
ATOM 2501 C CA . TYR A 1 17 ? -2.708 -1.902 2.511 1.00 0.00 17 TYR A CA 7
ATOM 2502 C C . TYR A 1 17 ? -3.955 -2.570 3.095 1.00 0.00 17 TYR A C 7
ATOM 2503 O O . TYR A 1 17 ? -4.463 -3.526 2.506 1.00 0.00 17 TYR A O 7
ATOM 2521 N N . PRO A 1 18 ? -4.492 -2.111 4.253 1.00 0.00 18 PRO A N 7
ATOM 2522 C CA . PRO A 1 18 ? -3.984 -0.987 5.049 1.00 0.00 18 PRO A CA 7
ATOM 2523 C C . PRO A 1 18 ? -2.948 -1.413 6.080 1.00 0.00 18 PRO A C 7
ATOM 2524 O O . PRO A 1 18 ? -2.542 -0.617 6.926 1.00 0.00 18 PRO A O 7
ATOM 2535 N N . GLU A 1 19 ? -2.532 -2.668 6.024 1.00 0.00 19 GLU A N 7
ATOM 2536 C CA . GLU A 1 19 ? -1.560 -3.186 6.969 1.00 0.00 19 GLU A CA 7
ATOM 2537 C C . GLU A 1 19 ? -0.214 -2.480 6.816 1.00 0.00 19 GLU A C 7
ATOM 2538 O O . GLU A 1 19 ? 0.433 -2.117 7.799 1.00 0.00 19 GLU A O 7
ATOM 2550 N N . CYS A 1 20 ? 0.188 -2.296 5.566 1.00 0.00 20 CYS A N 7
ATOM 2551 C CA . CYS A 1 20 ? 1.442 -1.643 5.214 1.00 0.00 20 CYS A CA 7
ATOM 2552 C C . CYS A 1 20 ? 2.661 -2.147 6.000 1.00 0.00 20 CYS A C 7
ATOM 2553 O O . CYS A 1 20 ? 3.522 -1.349 6.372 1.00 0.00 20 CYS A O 7
ATOM 2560 N N . PRO A 1 21 ? 2.793 -3.471 6.241 1.00 0.00 21 PRO A N 7
ATOM 2561 C CA . PRO A 1 21 ? 3.962 -4.004 6.952 1.00 0.00 21 PRO A CA 7
ATOM 2562 C C . PRO A 1 21 ? 5.258 -3.634 6.221 1.00 0.00 21 PRO A C 7
ATOM 2563 O O . PRO A 1 21 ? 5.250 -3.472 4.998 1.00 0.00 21 PRO A O 7
ATOM 2574 N N . PRO A 1 22 ? 6.393 -3.488 6.936 1.00 0.00 22 PRO A N 7
ATOM 2575 C CA . PRO A 1 22 ? 7.651 -3.130 6.284 1.00 0.00 22 PRO A CA 7
ATOM 2576 C C . PRO A 1 22 ? 8.074 -4.147 5.228 1.00 0.00 22 PRO A C 7
ATOM 2577 O O . PRO A 1 22 ? 8.281 -3.802 4.064 1.00 0.00 22 PRO A O 7
ATOM 2588 N N . GLY A 1 23 ? 8.203 -5.392 5.643 1.00 0.00 23 GLY A N 7
ATOM 2589 C CA . GLY A 1 23 ? 8.607 -6.452 4.740 1.00 0.00 23 GLY A CA 7
ATOM 2590 C C . GLY A 1 23 ? 7.622 -6.661 3.606 1.00 0.00 23 GLY A C 7
ATOM 2591 O O . GLY A 1 23 ? 7.995 -7.094 2.516 1.00 0.00 23 GLY A O 7
ATOM 2595 N N . CYS A 1 24 ? 6.364 -6.336 3.865 1.00 0.00 24 CYS A N 7
ATOM 2596 C CA . CYS A 1 24 ? 5.320 -6.470 2.866 1.00 0.00 24 CYS A CA 7
ATOM 2597 C C . CYS A 1 24 ? 5.566 -5.492 1.725 1.00 0.00 24 CYS A C 7
ATOM 2598 O O . CYS A 1 24 ? 5.199 -5.746 0.577 1.00 0.00 24 CYS A O 7
ATOM 2605 N N . CYS A 1 25 ? 6.192 -4.370 2.060 1.00 0.00 25 CYS A N 7
ATOM 2606 C CA . CYS A 1 25 ? 6.499 -3.339 1.083 1.00 0.00 25 CYS A CA 7
ATOM 2607 C C . CYS A 1 25 ? 7.661 -3.761 0.195 1.00 0.00 25 CYS A C 7
ATOM 2608 O O . CYS A 1 25 ? 7.625 -3.585 -1.023 1.00 0.00 25 CYS A O 7
ATOM 2615 N N . GLY A 1 26 ? 8.685 -4.321 0.816 1.00 0.00 26 GLY A N 7
ATOM 2616 C CA . GLY A 1 26 ? 9.849 -4.767 0.076 1.00 0.00 26 GLY A CA 7
ATOM 2617 C C . GLY A 1 26 ? 9.564 -5.992 -0.769 1.00 0.00 26 GLY A C 7
ATOM 2618 O O . GLY A 1 26 ? 9.794 -5.986 -1.979 1.00 0.00 26 GLY A O 7
ATOM 2622 N N . GLN A 1 27 ? 9.061 -7.046 -0.134 1.00 0.00 27 GLN A N 7
ATOM 2623 C CA . GLN A 1 27 ? 8.748 -8.284 -0.841 1.00 0.00 27 GLN A CA 7
ATOM 2624 C C . GLN A 1 27 ? 7.332 -8.248 -1.408 1.00 0.00 27 GLN A C 7
ATOM 2625 O O . GLN A 1 27 ? 6.402 -7.765 -0.763 1.00 0.00 27 GLN A O 7
ATOM 2639 N N . VAL A 1 28 ? 7.175 -8.770 -2.620 1.00 0.00 28 VAL A N 7
ATOM 2640 C CA . VAL A 1 28 ? 5.873 -8.807 -3.274 1.00 0.00 28 VAL A CA 7
ATOM 2641 C C . VAL A 1 28 ? 5.713 -10.087 -4.077 1.00 0.00 28 VAL A C 7
ATOM 2642 O O . VAL A 1 28 ? 6.409 -10.303 -5.069 1.00 0.00 28 VAL A O 7
ATOM 2655 N N . ASN A 1 29 ? 4.789 -10.928 -3.645 1.00 0.00 29 ASN A N 7
ATOM 2656 C CA . ASN A 1 29 ? 4.524 -12.184 -4.318 1.00 0.00 29 ASN A CA 7
ATOM 2657 C C . ASN A 1 29 ? 3.041 -12.316 -4.640 1.00 0.00 29 ASN A C 7
ATOM 2658 O O . ASN A 1 29 ? 2.322 -13.091 -4.008 1.00 0.00 29 ASN A O 7
ATOM 2669 N N . LEU A 1 30 ? 2.589 -11.559 -5.635 1.00 0.00 30 LEU A N 7
ATOM 2670 C CA . LEU A 1 30 ? 1.191 -11.591 -6.050 1.00 0.00 30 LEU A CA 7
ATOM 2671 C C . LEU A 1 30 ? 0.884 -12.855 -6.853 1.00 0.00 30 LEU A C 7
ATOM 2672 O O . LEU A 1 30 ? -0.041 -12.874 -7.665 1.00 0.00 30 LEU A O 7
ATOM 2688 N N . ASN A 1 31 ? 1.665 -13.908 -6.623 1.00 0.00 31 ASN A N 7
ATOM 2689 C CA . ASN A 1 31 ? 1.479 -15.172 -7.321 1.00 0.00 31 ASN A CA 7
ATOM 2690 C C . ASN A 1 31 ? 0.856 -16.213 -6.396 1.00 0.00 31 ASN A C 7
ATOM 2691 O O . ASN A 1 31 ? 0.779 -17.392 -6.802 1.00 0.00 31 ASN A O 7
ATOM 2703 N N . GLY A 1 1 ? -8.475 9.316 -11.270 1.00 0.00 1 GLY A N 8
ATOM 2704 C CA . GLY A 1 1 ? -9.839 9.007 -11.782 1.00 0.00 1 GLY A CA 8
ATOM 2705 C C . GLY A 1 1 ? -10.412 7.728 -11.202 1.00 0.00 1 GLY A C 8
ATOM 2706 O O . GLY A 1 1 ? -11.619 7.628 -10.978 1.00 0.00 1 GLY A O 8
ATOM 2712 N N . SER A 1 2 ? -9.548 6.747 -10.959 1.00 0.00 2 SER A N 8
ATOM 2713 C CA . SER A 1 2 ? -9.979 5.467 -10.407 1.00 0.00 2 SER A CA 8
ATOM 2714 C C . SER A 1 2 ? -8.866 4.822 -9.591 1.00 0.00 2 SER A C 8
ATOM 2715 O O . SER A 1 2 ? -8.008 4.130 -10.135 1.00 0.00 2 SER A O 8
ATOM 2723 N N . GLN A 1 3 ? -8.896 5.050 -8.283 1.00 0.00 3 GLN A N 8
ATOM 2724 C CA . GLN A 1 3 ? -7.896 4.489 -7.381 1.00 0.00 3 GLN A CA 8
ATOM 2725 C C . GLN A 1 3 ? -8.477 4.286 -5.987 1.00 0.00 3 GLN A C 8
ATOM 2726 O O . GLN A 1 3 ? -9.337 5.049 -5.545 1.00 0.00 3 GLN A O 8
ATOM 2740 N N . ILE A 1 4 ? -7.994 3.259 -5.296 1.00 0.00 4 ILE A N 8
ATOM 2741 C CA . ILE A 1 4 ? -8.456 2.957 -3.948 1.00 0.00 4 ILE A CA 8
ATOM 2742 C C . ILE A 1 4 ? -7.769 3.862 -2.928 1.00 0.00 4 ILE A C 8
ATOM 2743 O O . ILE A 1 4 ? -6.576 4.149 -3.044 1.00 0.00 4 ILE A O 8
ATOM 2759 N N . THR A 1 5 ? -8.528 4.313 -1.932 1.00 0.00 5 THR A N 8
ATOM 2760 C CA . THR A 1 5 ? -8.000 5.187 -0.897 1.00 0.00 5 THR A CA 8
ATOM 2761 C C . THR A 1 5 ? -6.902 4.507 -0.112 1.00 0.00 5 THR A C 8
ATOM 2762 O O . THR A 1 5 ? -6.781 3.285 -0.098 1.00 0.00 5 THR A O 8
ATOM 2773 N N . GLY A 1 6 ? -6.113 5.318 0.557 1.00 0.00 6 GLY A N 8
ATOM 2774 C CA . GLY A 1 6 ? -5.025 4.804 1.361 1.00 0.00 6 GLY A CA 8
ATOM 2775 C C . GLY A 1 6 ? -3.869 4.239 0.544 1.00 0.00 6 GLY A C 8
ATOM 2776 O O . GLY A 1 6 ? -4.090 3.490 -0.407 1.00 0.00 6 GLY A O 8
ATOM 2780 N N . THR A 1 7 ? -2.631 4.566 0.935 1.00 0.00 7 THR A N 8
ATOM 2781 C CA . THR A 1 7 ? -1.451 4.055 0.257 1.00 0.00 7 THR A CA 8
ATOM 2782 C C . THR A 1 7 ? -0.385 3.723 1.274 1.00 0.00 7 THR A C 8
ATOM 2783 O O . THR A 1 7 ? -0.191 4.442 2.254 1.00 0.00 7 THR A O 8
ATOM 2794 N N . CYS A 1 8 ? 0.325 2.654 1.014 1.00 0.00 8 CYS A N 8
ATOM 2795 C CA . CYS A 1 8 ? 1.405 2.213 1.854 1.00 0.00 8 CYS A CA 8
ATOM 2796 C C . CYS A 1 8 ? 2.660 3.003 1.524 1.00 0.00 8 CYS A C 8
ATOM 2797 O O . CYS A 1 8 ? 2.720 3.614 0.459 1.00 0.00 8 CYS A O 8
ATOM 2804 N N . PRO A 1 9 ? 3.675 3.024 2.419 1.00 0.00 9 PRO A N 8
ATOM 2805 C CA . PRO A 1 9 ? 4.924 3.749 2.198 1.00 0.00 9 PRO A CA 8
ATOM 2806 C C . PRO A 1 9 ? 5.278 3.878 0.725 1.00 0.00 9 PRO A C 8
ATOM 2807 O O . PRO A 1 9 ? 4.662 3.249 -0.133 1.00 0.00 9 PRO A O 8
ATOM 2818 N N . SER A 1 10 ? 6.282 4.679 0.420 1.00 0.00 10 SER A N 8
ATOM 2819 C CA . SER A 1 10 ? 6.683 4.864 -0.959 1.00 0.00 10 SER A CA 8
ATOM 2820 C C . SER A 1 10 ? 6.951 3.531 -1.630 1.00 0.00 10 SER A C 8
ATOM 2821 O O . SER A 1 10 ? 7.812 2.767 -1.194 1.00 0.00 10 SER A O 8
ATOM 2829 N N . GLY A 1 11 ? 6.272 3.299 -2.744 1.00 0.00 11 GLY A N 8
ATOM 2830 C CA . GLY A 1 11 ? 6.540 2.094 -3.495 1.00 0.00 11 GLY A CA 8
ATOM 2831 C C . GLY A 1 11 ? 6.042 0.827 -2.836 1.00 0.00 11 GLY A C 8
ATOM 2832 O O . GLY A 1 11 ? 6.410 -0.262 -3.275 1.00 0.00 11 GLY A O 8
ATOM 2836 N N . CYS A 1 12 ? 5.220 0.919 -1.788 1.00 0.00 12 CYS A N 8
ATOM 2837 C CA . CYS A 1 12 ? 4.734 -0.293 -1.138 1.00 0.00 12 CYS A CA 8
ATOM 2838 C C . CYS A 1 12 ? 3.681 -0.994 -1.984 1.00 0.00 12 CY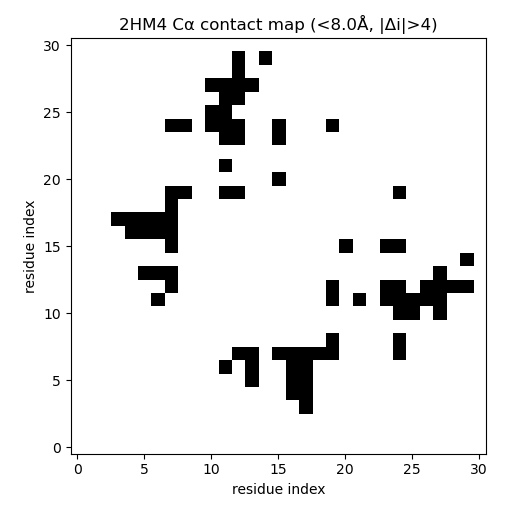S A C 8
ATOM 2839 O O . CYS A 1 12 ? 3.037 -0.376 -2.830 1.00 0.00 12 CYS A O 8
ATOM 2846 N N . SER A 1 13 ? 3.481 -2.280 -1.719 1.00 0.00 13 SER A N 8
ATOM 2847 C CA . SER A 1 13 ? 2.472 -3.056 -2.423 1.00 0.00 13 SER A CA 8
ATOM 2848 C C . SER A 1 13 ? 1.064 -2.633 -1.983 1.00 0.00 13 SER A C 8
ATOM 2849 O O . SER A 1 13 ? 0.736 -2.654 -0.799 1.00 0.00 13 SER A O 8
ATOM 2857 N N . GLY A 1 14 ? 0.246 -2.235 -2.947 1.00 0.00 14 GLY A N 8
ATOM 2858 C CA . GLY A 1 14 ? -1.113 -1.792 -2.643 1.00 0.0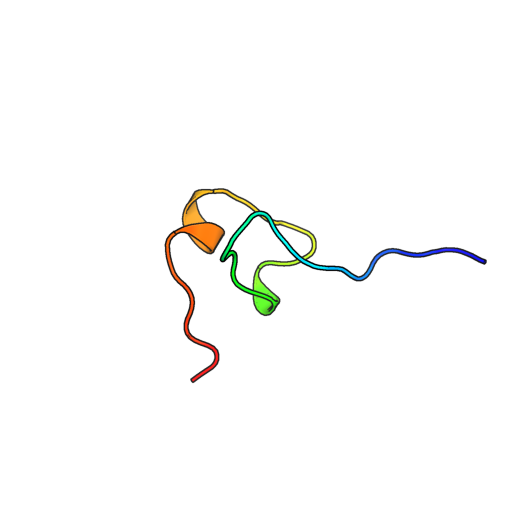0 14 GLY A CA 8
ATOM 2859 C C . GLY A 1 14 ? -1.890 -2.780 -1.805 1.00 0.00 14 GLY A C 8
ATOM 2860 O O . GLY A 1 14 ? -2.576 -2.399 -0.857 1.00 0.00 14 GLY A O 8
ATOM 2864 N N . ASP A 1 15 ? -1.824 -4.040 -2.187 1.00 0.00 15 ASP A N 8
ATOM 2865 C CA . ASP A 1 15 ? -2.570 -5.098 -1.504 1.00 0.00 15 ASP A CA 8
ATOM 2866 C C . ASP A 1 15 ? -2.041 -5.310 -0.095 1.00 0.00 15 ASP A C 8
ATOM 2867 O O . ASP A 1 15 ? -2.651 -6.020 0.704 1.00 0.00 15 ASP A O 8
ATOM 2876 N N . CYS A 1 16 ? -0.932 -4.658 0.220 1.00 0.00 16 CYS A N 8
ATOM 2877 C CA . CYS A 1 16 ? -0.368 -4.749 1.558 1.00 0.00 16 CYS A CA 8
ATOM 2878 C C . CYS A 1 16 ? -1.102 -3.769 2.470 1.00 0.00 16 CYS A C 8
ATOM 2879 O O . CYS A 1 16 ? -0.874 -3.734 3.680 1.00 0.00 16 CYS A O 8
ATOM 2886 N N . TYR A 1 17 ? -2.025 -3.001 1.878 1.00 0.00 17 TYR A N 8
ATOM 2887 C CA . TYR A 1 17 ? -2.844 -2.057 2.602 1.00 0.00 17 TYR A CA 8
ATOM 2888 C C . TYR A 1 17 ? -4.005 -2.804 3.266 1.00 0.00 17 TYR A C 8
ATOM 2889 O O . TYR A 1 17 ? -4.496 -3.775 2.692 1.00 0.00 17 TYR A O 8
ATOM 2907 N N . PRO A 1 18 ? -4.494 -2.402 4.459 1.00 0.00 18 PRO A N 8
ATOM 2908 C CA . PRO A 1 18 ? -4.014 -1.270 5.255 1.00 0.00 18 PRO A CA 8
ATOM 2909 C C . PRO A 1 18 ? -2.911 -1.667 6.220 1.00 0.00 18 PRO A C 8
ATOM 2910 O O . PRO A 1 18 ? -2.545 -0.892 7.102 1.00 0.00 18 PRO A O 8
ATOM 2921 N N . GLU A 1 19 ? -2.395 -2.875 6.072 1.00 0.00 19 GLU A N 8
ATOM 2922 C CA . GLU A 1 19 ? -1.352 -3.354 6.959 1.00 0.00 19 GLU A CA 8
ATOM 2923 C C . GLU A 1 19 ? -0.097 -2.502 6.805 1.00 0.00 19 GLU A C 8
ATOM 2924 O O . GLU A 1 19 ? 0.516 -2.086 7.788 1.00 0.00 19 GLU A O 8
ATOM 2936 N N . CYS A 1 20 ? 0.262 -2.239 5.556 1.00 0.00 20 CYS A N 8
ATOM 2937 C CA . CYS A 1 20 ? 1.427 -1.426 5.222 1.00 0.00 20 CYS A CA 8
ATOM 2938 C C . CYS A 1 20 ? 2.665 -1.758 6.062 1.00 0.00 20 CYS A C 8
ATOM 2939 O O . CYS A 1 20 ? 3.377 -0.856 6.504 1.00 0.00 20 CYS A O 8
ATOM 2946 N N . PRO A 1 21 ? 2.966 -3.049 6.268 1.00 0.00 21 PRO A N 8
ATOM 2947 C CA . PRO A 1 21 ? 4.146 -3.458 7.026 1.00 0.00 21 PRO A CA 8
ATOM 2948 C C . PRO A 1 21 ? 5.404 -3.334 6.161 1.00 0.00 21 PRO A C 8
ATOM 2949 O O . PRO A 1 21 ? 5.313 -3.379 4.934 1.00 0.00 21 PRO A O 8
ATOM 2960 N N . PRO A 1 22 ? 6.595 -3.150 6.762 1.00 0.00 22 PRO A N 8
ATOM 2961 C CA . PRO A 1 22 ? 7.821 -3.000 5.978 1.00 0.00 22 PRO A CA 8
ATOM 2962 C C . PRO A 1 22 ? 8.085 -4.188 5.062 1.00 0.00 22 PRO A C 8
ATOM 2963 O O . PRO A 1 22 ? 8.317 -4.033 3.864 1.00 0.00 22 PRO A O 8
ATOM 2974 N N . GLY A 1 23 ? 8.072 -5.363 5.650 1.00 0.00 23 GLY A N 8
ATOM 2975 C CA . GLY A 1 23 ? 8.335 -6.591 4.920 1.00 0.00 23 GLY A CA 8
ATOM 2976 C C . GLY A 1 23 ? 7.440 -6.763 3.702 1.00 0.00 23 GLY A C 8
ATOM 2977 O O . GLY A 1 23 ? 7.905 -7.151 2.630 1.00 0.00 23 GLY A O 8
ATOM 2981 N N . CYS A 1 24 ? 6.161 -6.473 3.871 1.00 0.00 24 CYS A N 8
ATOM 2982 C CA . CYS A 1 24 ? 5.194 -6.590 2.788 1.00 0.00 24 CYS A CA 8
ATOM 2983 C C . CYS A 1 24 ? 5.483 -5.568 1.694 1.00 0.00 24 CYS A C 8
ATOM 2984 O O . CYS A 1 24 ? 5.137 -5.775 0.531 1.00 0.00 24 CYS A O 8
ATOM 2991 N N . CYS A 1 25 ? 6.113 -4.460 2.075 1.00 0.00 25 CYS A N 8
ATOM 2992 C CA . CYS A 1 25 ? 6.442 -3.403 1.128 1.00 0.00 25 CYS A CA 8
ATOM 2993 C C . CYS A 1 25 ? 7.612 -3.813 0.242 1.00 0.00 25 CYS A C 8
ATOM 2994 O O . CYS A 1 25 ? 7.594 -3.598 -0.969 1.00 0.00 25 CYS A O 8
ATOM 3001 N N . GLY A 1 26 ? 8.626 -4.402 0.860 1.00 0.00 26 GLY A N 8
ATOM 3002 C CA . GLY A 1 26 ? 9.801 -4.841 0.123 1.00 0.00 26 GLY A CA 8
ATOM 3003 C C . GLY A 1 26 ? 9.453 -5.712 -1.074 1.00 0.00 26 GLY A C 8
ATOM 3004 O O . GLY A 1 26 ? 9.698 -5.329 -2.218 1.00 0.00 26 GLY A O 8
ATOM 3008 N N . GLN A 1 27 ? 8.871 -6.881 -0.804 1.00 0.00 27 GLN A N 8
ATOM 3009 C CA . GLN A 1 27 ? 8.470 -7.818 -1.861 1.00 0.00 27 GLN A CA 8
ATOM 3010 C C . GLN A 1 27 ? 9.518 -7.915 -2.969 1.00 0.00 27 GLN A C 8
ATOM 3011 O O . GLN A 1 27 ? 9.529 -7.110 -3.900 1.00 0.00 27 GLN A O 8
ATOM 3025 N N . VAL A 1 28 ? 10.392 -8.912 -2.864 1.00 0.00 28 VAL A N 8
ATOM 3026 C CA . VAL A 1 28 ? 11.434 -9.123 -3.852 1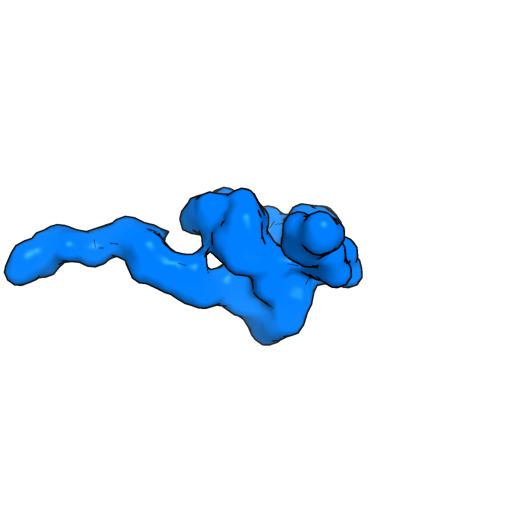.00 0.00 28 VAL A CA 8
ATOM 3027 C C . VAL A 1 28 ? 12.148 -10.452 -3.631 1.00 0.00 28 VAL A C 8
ATOM 3028 O O . VAL A 1 28 ? 12.553 -10.782 -2.517 1.00 0.00 28 VAL A O 8
ATOM 3041 N N . ASN A 1 29 ? 12.281 -11.213 -4.706 1.00 0.00 29 ASN A N 8
ATOM 3042 C CA . ASN A 1 29 ? 12.932 -12.518 -4.653 1.00 0.00 29 ASN A CA 8
ATOM 3043 C C . ASN A 1 29 ? 14.442 -12.370 -4.482 1.00 0.00 29 ASN A C 8
ATOM 3044 O O . ASN A 1 29 ? 15.050 -11.441 -5.014 1.00 0.00 29 ASN A O 8
ATOM 3055 N N . LEU A 1 30 ? 15.040 -13.290 -3.729 1.00 0.00 30 LEU A N 8
ATOM 3056 C CA . LEU A 1 30 ? 16.479 -13.262 -3.478 1.00 0.00 30 LEU A CA 8
ATOM 3057 C C . LEU A 1 30 ? 17.278 -13.815 -4.660 1.00 0.00 30 LEU A C 8
ATOM 3058 O O . LEU A 1 30 ? 18.506 -13.884 -4.605 1.00 0.00 30 LEU A O 8
ATOM 3074 N N . ASN A 1 31 ? 16.584 -14.216 -5.722 1.00 0.00 31 ASN A N 8
ATOM 3075 C CA . ASN A 1 31 ? 17.243 -14.769 -6.901 1.00 0.00 31 ASN A CA 8
ATOM 3076 C C . ASN A 1 31 ? 17.973 -16.061 -6.555 1.00 0.00 31 ASN A C 8
ATOM 3077 O O . ASN A 1 31 ? 17.653 -16.659 -5.506 1.00 0.00 31 ASN A O 8
ATOM 3089 N N . GLY A 1 1 ? -1.259 15.004 11.510 1.00 0.00 1 GLY A N 9
ATOM 3090 C CA . GLY A 1 1 ? -2.695 15.059 11.124 1.00 0.00 1 GLY A CA 9
ATOM 3091 C C . GLY A 1 1 ? -3.248 13.698 10.750 1.00 0.00 1 GLY A C 9
ATOM 3092 O O . GLY A 1 1 ? -3.229 12.770 11.559 1.00 0.00 1 GLY A O 9
ATOM 3098 N N . SER A 1 2 ? -3.741 13.578 9.522 1.00 0.00 2 SER A N 9
ATOM 3099 C CA . SER A 1 2 ? -4.301 12.319 9.044 1.00 0.00 2 SER A CA 9
ATOM 3100 C C . SER A 1 2 ? -3.862 12.036 7.611 1.00 0.00 2 SER A C 9
ATOM 3101 O O . SER A 1 2 ? -4.466 12.526 6.656 1.00 0.00 2 SER A O 9
ATOM 3109 N N . GLN A 1 3 ? -2.803 11.247 7.468 1.00 0.00 3 GLN A N 9
ATOM 3110 C CA . GLN A 1 3 ? -2.273 10.899 6.161 1.00 0.00 3 GLN A CA 9
ATOM 3111 C C . GLN A 1 3 ? -3.335 10.237 5.284 1.00 0.00 3 GLN A C 9
ATOM 3112 O O . GLN A 1 3 ? -4.289 9.642 5.785 1.00 0.00 3 GLN A O 9
ATOM 3126 N N . ILE A 1 4 ? -3.156 10.347 3.973 1.00 0.00 4 ILE A N 9
ATOM 3127 C CA . ILE A 1 4 ? -4.093 9.762 3.017 1.00 0.00 4 ILE A CA 9
ATOM 3128 C C . ILE A 1 4 ? -4.131 8.248 3.154 1.00 0.00 4 ILE A C 9
ATOM 3129 O O . ILE A 1 4 ? -3.140 7.628 3.541 1.00 0.00 4 ILE A O 9
ATOM 3145 N N . THR A 1 5 ? -5.274 7.652 2.840 1.00 0.00 5 THR A N 9
ATOM 3146 C CA . THR A 1 5 ? -5.415 6.210 2.940 1.00 0.00 5 THR A CA 9
ATOM 3147 C C . THR A 1 5 ? -5.281 5.538 1.578 1.00 0.00 5 THR A C 9
ATOM 3148 O O . THR A 1 5 ? -5.035 6.190 0.563 1.00 0.00 5 THR A O 9
ATOM 3159 N N . GLY A 1 6 ? -5.461 4.229 1.582 1.00 0.00 6 GLY A N 9
ATOM 3160 C CA . GLY A 1 6 ? -5.384 3.436 0.375 1.00 0.00 6 GLY A CA 9
ATOM 3161 C C . GLY A 1 6 ? -3.995 3.247 -0.201 1.00 0.00 6 GLY A C 9
ATOM 3162 O O . GLY A 1 6 ? -3.833 2.532 -1.190 1.00 0.00 6 GLY A O 9
ATOM 3166 N N . THR A 1 7 ? -2.990 3.852 0.407 1.00 0.00 7 THR A N 9
ATOM 3167 C CA . THR A 1 7 ? -1.618 3.685 -0.087 1.00 0.00 7 THR A CA 9
ATOM 3168 C C . THR A 1 7 ? -0.607 3.502 1.030 1.00 0.00 7 THR A C 9
ATOM 3169 O O . THR A 1 7 ? -0.532 4.280 1.980 1.00 0.00 7 THR A O 9
ATOM 3180 N N . CYS A 1 8 ? 0.187 2.471 0.851 1.00 0.00 8 CYS A N 9
ATOM 3181 C CA . CYS A 1 8 ? 1.262 2.097 1.745 1.00 0.00 8 CYS A CA 9
ATOM 3182 C C . CYS A 1 8 ? 2.511 2.912 1.456 1.00 0.00 8 CYS A C 9
ATOM 3183 O O . CYS A 1 8 ? 2.617 3.487 0.375 1.00 0.00 8 CYS A O 9
ATOM 3190 N N . PRO A 1 9 ? 3.484 2.971 2.403 1.00 0.00 9 PRO A N 9
ATOM 3191 C CA . PRO A 1 9 ? 4.739 3.695 2.232 1.00 0.00 9 PRO A CA 9
ATOM 3192 C C . PRO A 1 9 ? 5.142 3.827 0.772 1.00 0.00 9 PRO A C 9
ATOM 3193 O O . PRO A 1 9 ? 4.554 3.202 -0.109 1.00 0.00 9 PRO A O 9
ATOM 3204 N N . SER A 1 10 ? 6.158 4.622 0.505 1.00 0.00 10 SER A N 9
ATOM 3205 C CA . SER A 1 10 ? 6.604 4.802 -0.860 1.00 0.00 10 SER A CA 9
ATOM 3206 C C . SER A 1 10 ? 6.886 3.461 -1.511 1.00 0.00 10 SER A C 9
ATOM 3207 O O . SER A 1 10 ? 7.726 2.697 -1.038 1.00 0.00 10 SER A O 9
ATOM 3215 N N . GLY A 1 11 ? 6.252 3.221 -2.648 1.00 0.00 11 GLY A N 9
ATOM 3216 C CA . GLY A 1 11 ? 6.556 2.010 -3.377 1.00 0.00 11 GLY A CA 9
ATOM 3217 C C . GLY A 1 11 ? 6.044 0.747 -2.726 1.00 0.00 11 GLY A C 9
ATOM 3218 O O . GLY A 1 11 ? 6.431 -0.344 -3.144 1.00 0.00 11 GLY A O 9
ATOM 3222 N N . CYS A 1 12 ? 5.193 0.847 -1.709 1.00 0.00 12 CYS A N 9
ATOM 3223 C CA . CYS A 1 12 ? 4.693 -0.356 -1.065 1.00 0.00 12 CYS A CA 9
ATOM 3224 C C . CYS A 1 12 ? 3.661 -1.061 -1.931 1.00 0.00 12 CYS A C 9
ATOM 3225 O O . CYS A 1 12 ? 3.036 -0.445 -2.794 1.00 0.00 12 CYS A O 9
ATOM 3232 N N . SER A 1 13 ? 3.454 -2.343 -1.665 1.00 0.00 13 SER A N 9
ATOM 3233 C CA . SER A 1 13 ? 2.461 -3.121 -2.384 1.00 0.00 13 SER A CA 9
ATOM 3234 C C . SER A 1 13 ? 1.043 -2.700 -1.970 1.00 0.00 13 SER A C 9
ATOM 3235 O O . SER A 1 13 ? 0.667 -2.805 -0.805 1.00 0.00 13 SER A O 9
ATOM 3243 N N . GLY A 1 14 ? 0.277 -2.209 -2.930 1.00 0.00 14 GLY A N 9
ATOM 3244 C CA . GLY A 1 14 ? -1.084 -1.757 -2.651 1.00 0.00 14 GLY A CA 9
ATOM 3245 C C . GLY A 1 14 ? -1.895 -2.740 -1.837 1.00 0.00 14 GLY A C 9
ATOM 3246 O O . GLY A 1 14 ? -2.588 -2.356 -0.895 1.00 0.00 14 GLY A O 9
ATOM 3250 N N . ASP A 1 15 ? -1.847 -3.996 -2.230 1.00 0.00 15 ASP A N 9
ATOM 3251 C CA . ASP A 1 15 ? -2.626 -5.039 -1.562 1.00 0.00 15 ASP A CA 9
ATOM 3252 C C . ASP A 1 15 ? -2.109 -5.282 -0.152 1.00 0.00 15 ASP A C 9
ATOM 3253 O O . ASP A 1 15 ? -2.752 -5.966 0.643 1.00 0.00 15 ASP A O 9
ATOM 3262 N N . CYS A 1 16 ? -0.976 -4.676 0.171 1.00 0.00 16 CYS A N 9
ATOM 3263 C CA . CYS A 1 16 ? -0.424 -4.795 1.513 1.00 0.00 16 CYS A CA 9
ATOM 3264 C C . CYS A 1 16 ? -1.109 -3.780 2.421 1.00 0.00 16 CYS A C 9
ATOM 3265 O O . CYS A 1 16 ? -0.854 -3.733 3.625 1.00 0.00 16 CYS A O 9
ATOM 3272 N N . TYR A 1 17 ? -2.014 -2.985 1.835 1.00 0.00 17 TYR A N 9
ATOM 3273 C CA . TYR A 1 17 ? -2.776 -1.997 2.563 1.00 0.00 17 TYR A CA 9
ATOM 3274 C C . TYR A 1 17 ? -3.958 -2.668 3.269 1.00 0.00 17 TYR A C 9
ATOM 3275 O O . TYR A 1 17 ? -4.513 -3.625 2.729 1.00 0.00 17 TYR A O 9
ATOM 3293 N N . PRO A 1 18 ? -4.402 -2.202 4.457 1.00 0.00 18 PRO A N 9
ATOM 3294 C CA . PRO A 1 18 ? -3.843 -1.080 5.211 1.00 0.00 18 PRO A CA 9
ATOM 3295 C C . PRO A 1 18 ? -2.769 -1.524 6.188 1.00 0.00 18 PRO A C 9
ATOM 3296 O O . PRO A 1 18 ? -2.377 -0.764 7.074 1.00 0.00 18 PRO A O 9
ATOM 3307 N N . GLU A 1 19 ? -2.298 -2.755 6.041 1.00 0.00 19 GLU A N 9
ATOM 3308 C CA . GLU A 1 19 ? -1.280 -3.277 6.933 1.00 0.00 19 GLU A CA 9
ATOM 3309 C C . GLU A 1 19 ? 0.007 -2.471 6.780 1.00 0.00 19 GLU A C 9
ATOM 3310 O O . GLU A 1 19 ? 0.611 -2.045 7.764 1.00 0.00 19 GLU A O 9
ATOM 3322 N N . CYS A 1 20 ? 0.401 -2.247 5.533 1.00 0.00 20 CYS A N 9
ATOM 3323 C CA . CYS A 1 20 ? 1.593 -1.472 5.206 1.00 0.00 20 CYS A CA 9
ATOM 3324 C C . CYS A 1 20 ? 2.805 -1.812 6.067 1.00 0.00 20 CYS A C 9
ATOM 3325 O O . CYS A 1 20 ? 3.541 -0.922 6.495 1.00 0.00 20 CYS A O 9
ATOM 3332 N N . PRO A 1 21 ? 3.065 -3.099 6.287 1.00 0.00 21 PRO A N 9
ATOM 3333 C CA . PRO A 1 21 ? 4.225 -3.530 7.048 1.00 0.00 21 PRO A CA 9
ATOM 3334 C C . PRO A 1 21 ? 5.472 -3.380 6.182 1.00 0.00 21 PRO A C 9
ATOM 3335 O O . PRO A 1 21 ? 5.376 -3.428 4.955 1.00 0.00 21 PRO A O 9
ATOM 3346 N N . PRO A 1 22 ? 6.653 -3.175 6.776 1.00 0.00 22 PRO A N 9
ATOM 3347 C CA . PRO A 1 22 ? 7.868 -3.000 5.986 1.00 0.00 22 PRO A CA 9
ATOM 3348 C C . PRO A 1 22 ? 8.130 -4.174 5.052 1.00 0.00 22 PRO A C 9
ATOM 3349 O O . PRO A 1 22 ? 8.391 -4.003 3.861 1.00 0.00 22 PRO A O 9
ATOM 3360 N N . GLY A 1 23 ? 8.073 -5.355 5.622 1.00 0.00 23 GLY A N 9
ATOM 3361 C CA . GLY A 1 23 ? 8.318 -6.583 4.885 1.00 0.00 23 GLY A CA 9
ATOM 3362 C C . GLY A 1 23 ? 7.434 -6.740 3.659 1.00 0.00 23 GLY A C 9
ATOM 3363 O O . GLY A 1 23 ? 7.913 -7.090 2.582 1.00 0.00 23 GLY A O 9
ATOM 3367 N N . CYS A 1 24 ? 6.144 -6.485 3.823 1.00 0.00 24 CYS A N 9
ATOM 3368 C CA . CYS A 1 24 ? 5.190 -6.601 2.730 1.00 0.00 24 CYS A CA 9
ATOM 3369 C C . CYS A 1 24 ? 5.465 -5.550 1.657 1.00 0.00 24 CYS A C 9
ATOM 3370 O O . CYS A 1 24 ? 5.130 -5.738 0.489 1.00 0.00 24 CYS A O 9
ATOM 3377 N N . CYS A 1 25 ? 6.076 -4.442 2.065 1.00 0.00 25 CYS A N 9
ATOM 3378 C CA . CYS A 1 25 ? 6.397 -3.362 1.145 1.00 0.00 25 CYS A CA 9
ATOM 3379 C C . CYS A 1 25 ? 7.582 -3.734 0.265 1.00 0.00 25 CYS A C 9
ATOM 3380 O O . CYS A 1 25 ? 7.568 -3.512 -0.945 1.00 0.00 25 CYS A O 9
ATOM 3387 N N . GLY A 1 26 ? 8.605 -4.295 0.885 1.00 0.00 26 GLY A N 9
ATOM 3388 C CA . GLY A 1 26 ? 9.791 -4.692 0.152 1.00 0.00 26 GLY A CA 9
ATOM 3389 C C . GLY A 1 26 ? 9.685 -6.092 -0.421 1.00 0.00 26 GLY A C 9
ATOM 3390 O O . GLY A 1 26 ? 9.992 -6.314 -1.591 1.00 0.00 26 GLY A O 9
ATOM 3394 N N . GLN A 1 27 ? 9.235 -7.034 0.405 1.00 0.00 27 GLN A N 9
ATOM 3395 C CA . GLN A 1 27 ? 9.075 -8.433 -0.012 1.00 0.00 27 GLN A CA 9
ATOM 3396 C C . GLN A 1 27 ? 10.266 -8.922 -0.838 1.00 0.00 27 GLN A C 9
ATOM 3397 O O . GLN A 1 27 ? 10.162 -9.125 -2.047 1.00 0.00 27 GLN A O 9
ATOM 3411 N N . VAL A 1 28 ? 11.395 -9.123 -0.163 1.00 0.00 28 VAL A N 9
ATOM 3412 C CA . VAL A 1 28 ? 12.614 -9.602 -0.811 1.00 0.00 28 VAL A CA 9
ATOM 3413 C C . VAL A 1 28 ? 13.510 -10.315 0.193 1.00 0.00 28 VAL A C 9
ATOM 3414 O O . VAL A 1 28 ? 13.939 -9.726 1.186 1.00 0.00 28 VAL A O 9
ATOM 3427 N N . ASN A 1 29 ? 13.793 -11.581 -0.074 1.00 0.00 29 ASN A N 9
ATOM 3428 C CA . ASN A 1 29 ? 14.640 -12.376 0.799 1.00 0.00 29 ASN A CA 9
ATOM 3429 C C . ASN A 1 29 ? 15.699 -13.128 -0.003 1.00 0.00 29 ASN A C 9
ATOM 3430 O O . ASN A 1 29 ? 15.419 -14.166 -0.601 1.00 0.00 29 ASN A O 9
ATOM 3441 N N . LEU A 1 30 ? 16.920 -12.598 -0.005 1.00 0.00 30 LEU A N 9
ATOM 3442 C CA . LEU A 1 30 ? 18.025 -13.221 -0.727 1.00 0.00 30 LEU A CA 9
ATOM 3443 C C . LEU A 1 30 ? 18.792 -14.178 0.180 1.00 0.00 30 LEU A C 9
ATOM 3444 O O . LEU A 1 30 ? 18.791 -15.390 -0.034 1.00 0.00 30 LEU A O 9
ATOM 3460 N N . ASN A 1 31 ? 19.455 -13.619 1.187 1.00 0.00 31 ASN A N 9
ATOM 3461 C CA . ASN A 1 31 ? 20.239 -14.412 2.125 1.00 0.00 31 ASN A CA 9
ATOM 3462 C C . ASN A 1 31 ? 19.440 -14.722 3.387 1.00 0.00 31 ASN A C 9
ATOM 3463 O O . ASN A 1 31 ? 20.040 -15.229 4.357 1.00 0.00 31 ASN A O 9
ATOM 3475 N N . GLY A 1 1 ? -14.579 -1.640 -6.888 1.00 0.00 1 GLY A N 10
ATOM 3476 C CA . GLY A 1 1 ? -14.255 -3.093 -6.843 1.00 0.00 1 GLY A CA 10
ATOM 3477 C C . GLY A 1 1 ? -12.877 -3.366 -6.272 1.00 0.00 1 GLY A C 10
ATOM 3478 O O . GLY A 1 1 ? -12.747 -3.810 -5.132 1.00 0.00 1 GLY A O 10
ATOM 3484 N N . SER A 1 2 ? -11.846 -3.102 -7.070 1.00 0.00 2 SER A N 10
ATOM 3485 C CA . SER A 1 2 ? -10.468 -3.325 -6.641 1.00 0.00 2 SER A CA 10
ATOM 3486 C C . SER A 1 2 ? -9.930 -2.109 -5.886 1.00 0.00 2 SER A C 10
ATOM 3487 O O . SER A 1 2 ? -9.790 -1.029 -6.460 1.00 0.00 2 SER A O 10
ATOM 3495 N N . GLN A 1 3 ? -9.627 -2.288 -4.600 1.00 0.00 3 GLN A N 10
ATOM 3496 C CA . GLN A 1 3 ? -9.104 -1.204 -3.777 1.00 0.00 3 GLN A CA 10
ATOM 3497 C C . GLN A 1 3 ? -10.100 -0.051 -3.711 1.00 0.00 3 GLN A C 10
ATOM 3498 O O . GLN A 1 3 ? -10.880 0.167 -4.638 1.00 0.00 3 GLN A O 10
ATOM 3512 N N . ILE A 1 4 ? -10.069 0.682 -2.608 1.00 0.00 4 ILE A N 10
ATOM 3513 C CA . ILE A 1 4 ? -10.962 1.807 -2.411 1.00 0.00 4 ILE A CA 10
ATOM 3514 C C . ILE A 1 4 ? -10.186 3.107 -2.190 1.00 0.00 4 ILE A C 10
ATOM 3515 O O . ILE A 1 4 ? -10.465 4.121 -2.831 1.00 0.00 4 ILE A O 10
ATOM 3531 N N . THR A 1 5 ? -9.211 3.069 -1.287 1.00 0.00 5 THR A N 10
ATOM 3532 C CA . THR A 1 5 ? -8.394 4.238 -0.987 1.00 0.00 5 THR A CA 10
ATOM 3533 C C . THR A 1 5 ? -7.155 3.838 -0.193 1.00 0.00 5 THR A C 10
ATOM 3534 O O . THR A 1 5 ? -6.920 2.655 0.051 1.00 0.00 5 THR A O 10
ATOM 3545 N N . GLY A 1 6 ? -6.375 4.829 0.222 1.00 0.00 6 GLY A N 10
ATOM 3546 C CA . GLY A 1 6 ? -5.179 4.563 0.999 1.00 0.00 6 GLY A CA 10
ATOM 3547 C C . GLY A 1 6 ? -4.016 3.985 0.204 1.00 0.00 6 GLY A C 10
ATOM 3548 O O . GLY A 1 6 ? -4.218 3.202 -0.724 1.00 0.00 6 GLY A O 10
ATOM 3552 N N . THR A 1 7 ? -2.783 4.344 0.601 1.00 0.00 7 THR A N 10
ATOM 3553 C CA . THR A 1 7 ? -1.582 3.833 -0.040 1.00 0.00 7 THR A CA 10
ATOM 3554 C C . THR A 1 7 ? -0.529 3.559 1.010 1.00 0.00 7 THR A C 10
ATOM 3555 O O . THR A 1 7 ? -0.381 4.308 1.976 1.00 0.00 7 THR A O 10
ATOM 3566 N N . CYS A 1 8 ? 0.207 2.498 0.803 1.00 0.00 8 CYS A N 10
ATOM 3567 C CA . CYS A 1 8 ? 1.267 2.097 1.690 1.00 0.00 8 CYS A CA 10
ATOM 3568 C C . CYS A 1 8 ? 2.536 2.882 1.399 1.00 0.00 8 CYS A C 10
ATOM 3569 O O . CYS A 1 8 ? 2.651 3.470 0.324 1.00 0.00 8 CYS A O 10
ATOM 3576 N N . PRO A 1 9 ? 3.503 2.915 2.347 1.00 0.00 9 PRO A N 10
ATOM 3577 C CA . PRO A 1 9 ? 4.769 3.624 2.193 1.00 0.00 9 PRO A CA 10
ATOM 3578 C C . PRO A 1 9 ? 5.181 3.790 0.739 1.00 0.00 9 PRO A C 10
ATOM 3579 O O . PRO A 1 9 ? 4.587 3.198 -0.160 1.00 0.00 9 PRO A O 10
ATOM 3590 N N . SER A 1 10 ? 6.206 4.582 0.495 1.00 0.00 10 SER A N 10
ATOM 3591 C CA . SER A 1 10 ? 6.657 4.796 -0.863 1.00 0.00 10 SER A CA 10
ATOM 3592 C C . SER A 1 10 ? 6.925 3.470 -1.549 1.00 0.00 10 SER A C 10
ATOM 3593 O O . SER A 1 10 ? 7.780 2.699 -1.111 1.00 0.00 10 SER A O 10
ATOM 3601 N N . GLY A 1 11 ? 6.259 3.245 -2.672 1.00 0.00 11 GLY A N 10
ATOM 3602 C CA . GLY A 1 11 ? 6.544 2.044 -3.420 1.00 0.00 11 GLY A CA 10
ATOM 3603 C C . GLY A 1 11 ? 6.043 0.776 -2.772 1.00 0.00 11 GLY A C 10
ATOM 3604 O O . GLY A 1 11 ? 6.419 -0.312 -3.210 1.00 0.00 11 GLY A O 10
ATOM 3608 N N . CYS A 1 12 ? 5.206 0.863 -1.739 1.00 0.00 12 CYS A N 10
ATOM 3609 C CA . CYS A 1 12 ? 4.710 -0.349 -1.099 1.00 0.00 12 CYS A CA 10
ATOM 3610 C C . CYS A 1 12 ? 3.666 -1.046 -1.959 1.00 0.00 12 CYS A C 10
ATOM 3611 O O . CYS A 1 12 ? 3.027 -0.422 -2.806 1.00 0.00 12 CYS A O 10
ATOM 3618 N N . SER A 1 13 ? 3.464 -2.334 -1.705 1.00 0.00 13 SER A N 10
ATOM 3619 C CA . SER A 1 13 ? 2.456 -3.105 -2.421 1.00 0.00 13 SER A CA 10
ATOM 3620 C C . SER A 1 13 ? 1.050 -2.675 -1.982 1.00 0.00 13 SER A C 10
ATOM 3621 O O . SER A 1 13 ? 0.711 -2.731 -0.802 1.00 0.00 13 SER A O 10
ATOM 3629 N N . GLY A 1 14 ? 0.246 -2.233 -2.938 1.00 0.00 14 GLY A N 10
ATOM 3630 C CA . GLY A 1 14 ? -1.109 -1.779 -2.633 1.00 0.00 14 GLY A CA 10
ATOM 3631 C C . GLY A 1 14 ? -1.899 -2.756 -1.793 1.00 0.00 14 GLY A C 10
ATOM 3632 O O . GLY A 1 14 ? -2.573 -2.366 -0.841 1.00 0.00 14 GLY A O 10
ATOM 3636 N N . ASP A 1 15 ? -1.861 -4.014 -2.178 1.00 0.00 15 ASP A N 10
ATOM 3637 C CA . ASP A 1 15 ? -2.630 -5.051 -1.492 1.00 0.00 15 ASP A CA 10
ATOM 3638 C C . ASP A 1 15 ? -2.103 -5.269 -0.082 1.00 0.00 15 ASP A C 10
ATOM 3639 O O . ASP A 1 15 ? -2.728 -5.959 0.724 1.00 0.00 15 ASP A O 10
ATOM 3648 N N . CYS A 1 16 ? -0.976 -4.642 0.232 1.00 0.00 16 CYS A N 10
ATOM 3649 C CA . CYS A 1 16 ? -0.413 -4.741 1.568 1.00 0.00 16 CYS A CA 10
ATOM 3650 C C . CYS A 1 16 ? -1.125 -3.745 2.480 1.00 0.00 16 CYS A C 10
ATOM 3651 O O . CYS A 1 16 ? -0.874 -3.700 3.684 1.00 0.00 16 CYS A O 10
ATOM 3658 N N . TYR A 1 17 ? -2.050 -2.976 1.896 1.00 0.00 17 TYR A N 10
ATOM 3659 C CA . TYR A 1 17 ? -2.845 -2.013 2.626 1.00 0.00 17 TYR A CA 10
ATOM 3660 C C . TYR A 1 17 ? -4.000 -2.737 3.327 1.00 0.00 17 TYR A C 10
ATOM 3661 O O . TYR A 1 17 ? -4.514 -3.713 2.782 1.00 0.00 17 TYR A O 10
ATOM 3679 N N . PRO A 1 18 ? -4.458 -2.303 4.522 1.00 0.00 18 PRO A N 10
ATOM 3680 C CA . PRO A 1 18 ? -3.943 -1.161 5.279 1.00 0.00 18 PRO A CA 10
ATOM 3681 C C . PRO A 1 18 ? -2.824 -1.554 6.225 1.00 0.00 18 PRO A C 10
ATOM 3682 O O . PRO A 1 18 ? -2.427 -0.764 7.081 1.00 0.00 18 PRO A O 10
ATOM 3693 N N . GLU A 1 19 ? -2.324 -2.774 6.091 1.00 0.00 19 GLU A N 10
ATOM 3694 C CA . GLU A 1 19 ? -1.264 -3.243 6.964 1.00 0.00 19 GLU A CA 10
ATOM 3695 C C . GLU A 1 19 ? -0.007 -2.410 6.752 1.00 0.00 19 GLU A C 10
ATOM 3696 O O . GLU A 1 19 ? 0.615 -1.945 7.707 1.00 0.00 19 GLU A O 10
ATOM 3708 N N . CYS A 1 20 ? 0.348 -2.215 5.489 1.00 0.00 20 CYS A N 10
ATOM 3709 C CA . CYS A 1 20 ? 1.513 -1.430 5.115 1.00 0.00 20 CYS A CA 10
ATOM 3710 C C . CYS A 1 20 ? 2.758 -1.760 5.943 1.00 0.00 20 CYS A C 10
ATOM 3711 O O . CYS A 1 20 ? 3.496 -0.862 6.347 1.00 0.00 20 CYS A O 10
ATOM 3718 N N . PRO A 1 21 ? 3.031 -3.050 6.179 1.00 0.00 21 PRO A N 10
ATOM 3719 C CA . PRO A 1 21 ? 4.213 -3.474 6.929 1.00 0.00 21 PRO A CA 10
ATOM 3720 C C . PRO A 1 21 ? 5.460 -3.355 6.054 1.00 0.00 21 PRO A C 10
ATOM 3721 O O . PRO A 1 21 ? 5.358 -3.414 4.829 1.00 0.00 21 PRO A O 10
ATOM 3732 N N . PRO A 1 22 ? 6.654 -3.170 6.643 1.00 0.00 22 PRO A N 10
ATOM 3733 C CA . PRO A 1 22 ? 7.869 -3.032 5.847 1.00 0.00 22 PRO A CA 10
ATOM 3734 C C . PRO A 1 22 ? 8.112 -4.232 4.939 1.00 0.00 22 PRO A C 10
ATOM 3735 O O . PRO A 1 22 ? 8.323 -4.093 3.735 1.00 0.00 22 PRO A O 10
ATOM 3746 N N . GLY A 1 23 ? 8.095 -5.403 5.541 1.00 0.00 23 GLY A N 10
ATOM 3747 C CA . GLY A 1 23 ? 8.328 -6.643 4.822 1.00 0.00 23 GLY A CA 10
ATOM 3748 C C . GLY A 1 23 ? 7.429 -6.796 3.607 1.00 0.00 23 GLY A C 10
ATOM 3749 O O . GLY A 1 23 ? 7.889 -7.154 2.522 1.00 0.00 23 GLY A O 10
ATOM 3753 N N . CYS A 1 24 ? 6.149 -6.506 3.790 1.00 0.00 24 CYS A N 10
ATOM 3754 C CA . CYS A 1 24 ? 5.180 -6.593 2.709 1.00 0.00 24 CYS A CA 10
ATOM 3755 C C . CYS A 1 24 ? 5.488 -5.538 1.652 1.00 0.00 24 CYS A C 10
ATOM 3756 O O . CYS A 1 24 ? 5.210 -5.725 0.468 1.00 0.00 24 CYS A O 10
ATOM 3763 N N . CYS A 1 25 ? 6.077 -4.430 2.096 1.00 0.00 25 CYS A N 10
ATOM 3764 C CA . CYS A 1 25 ? 6.446 -3.340 1.206 1.00 0.00 25 CYS A CA 10
ATOM 3765 C C . CYS A 1 25 ? 7.686 -3.694 0.390 1.00 0.00 25 CYS A C 10
ATOM 3766 O O . CYS A 1 25 ? 7.759 -3.425 -0.809 1.00 0.00 25 CYS A O 10
ATOM 3773 N N . GLY A 1 26 ? 8.664 -4.284 1.067 1.00 0.00 26 GLY A N 10
ATOM 3774 C CA . GLY A 1 26 ? 9.917 -4.665 0.430 1.00 0.00 26 GLY A CA 10
ATOM 3775 C C . GLY A 1 26 ? 9.746 -5.317 -0.929 1.00 0.00 26 GLY A C 10
ATOM 3776 O O . GLY A 1 26 ? 10.347 -4.874 -1.906 1.00 0.00 26 GLY A O 10
ATOM 3780 N N . GLN A 1 27 ? 8.928 -6.372 -0.990 1.00 0.00 27 GLN A N 10
ATOM 3781 C CA . GLN A 1 27 ? 8.672 -7.099 -2.245 1.00 0.00 27 GLN A CA 10
ATOM 3782 C C . GLN A 1 27 ? 9.932 -7.217 -3.103 1.00 0.00 27 GLN A C 10
ATOM 3783 O O . GLN A 1 27 ? 10.274 -6.304 -3.854 1.00 0.00 27 GLN A O 10
ATOM 3797 N N . VAL A 1 28 ? 10.613 -8.355 -2.980 1.00 0.00 28 VAL A N 10
ATOM 3798 C CA . VAL A 1 28 ? 11.833 -8.613 -3.731 1.00 0.00 28 VAL A CA 10
ATOM 3799 C C . VAL A 1 28 ? 12.939 -7.659 -3.289 1.00 0.00 28 VAL A C 10
ATOM 3800 O O . VAL A 1 28 ? 12.769 -6.440 -3.304 1.00 0.00 28 VAL A O 10
ATOM 3813 N N . ASN A 1 29 ? 14.066 -8.229 -2.889 1.00 0.00 29 ASN A N 10
ATOM 3814 C CA . ASN A 1 29 ? 15.203 -7.446 -2.427 1.00 0.00 29 ASN A CA 10
ATOM 3815 C C . ASN A 1 29 ? 16.304 -7.390 -3.483 1.00 0.00 29 ASN A C 10
ATOM 3816 O O . ASN A 1 29 ? 16.544 -8.361 -4.199 1.00 0.00 29 ASN A O 10
ATOM 3827 N N . LEU A 1 30 ? 16.968 -6.242 -3.569 1.00 0.00 30 LEU A N 10
ATOM 3828 C CA . LEU A 1 30 ? 18.047 -6.045 -4.528 1.00 0.00 30 LEU A CA 10
ATOM 3829 C C . LEU A 1 30 ? 19.375 -6.556 -3.973 1.00 0.00 30 LEU A C 10
ATOM 3830 O O . LEU A 1 30 ? 19.966 -7.492 -4.512 1.00 0.00 30 LEU A O 10
ATOM 3846 N N . ASN A 1 31 ? 19.837 -5.930 -2.895 1.00 0.00 31 ASN A N 10
ATOM 3847 C CA . ASN A 1 31 ? 21.097 -6.313 -2.265 1.00 0.00 31 ASN A CA 10
ATOM 3848 C C . ASN A 1 31 ? 20.899 -7.489 -1.313 1.00 0.00 31 ASN A C 10
ATOM 3849 O O . ASN A 1 31 ? 19.774 -8.030 -1.267 1.00 0.00 31 ASN A O 10
#

InterPro domains:
  IPR000082 SEA domain [PF01390] (359-434)
  IPR001304 C-type lectin-like [PF00059] (233-345)
  IPR001304 C-type lectin-like [PS50041] (222-344)
  IPR001304 C-type lectin-like [SM00034] (215-344)
  IPR014044 CAP domain [PF00188] (62-185)
  IPR014044 CAP domain [SM00198] (56-193)
  IPR016186 C-type lectin-like/link domain superfamily [G3DSA:3.10.100.10] (209-354)
  IPR016187 C-type lectin fold [SSF56436] (213-348)
  IPR034113 Golgi-associated plant pathogenesis-related protein 1, SCP domain [cd05382] (58-190)
  IPR035940 CAP superfamily [G3DSA:3.40.33.10] (53-203)
  IPR035940 CAP superfamily [SSF55797] (54-197)
  IPR050111 C-type lectin and snaclec domain-containing protein [PTHR22803] (195-349)

Radius of gyration: 9.64 Å; Cα contacts (8 Å, |Δi|>4): 43; chains: 1; bounding box: 27×21×18 Å

Foldseek 3Di:
DPDDDDDAPVQADRVCPPVNDVVNGCPDDDD

Nearest PDB structures (foldseek):
  2hm4-assembly1_A  TM=7.948E-01  e=2.572E-04  Hydra vulgaris
  2hm3-assembly1_A  TM=6.434E-01  e=7.407E-03  Hydra vulgaris
  2nx7-assembly1_A  TM=7.596E-01  e=3.553E+00  Hydra vulgaris
  2hm4-assembly1_A  TM=1.033E+00  e=1.410E-05  Hydra vulgaris
  2hm3-assembly1_A  TM=6.460E-01  e=1.654E-02  Hydra vulgaris

Sequence (31 aa):
GSQITGTCPSGCSGDCYPECPPGCCGQVNLNGSQITGTCPSGCSGDCYPECPPGCCGQVNLNGSQITGTCPSGCSGDCYPECPPGCCGQVNLNGSQITGTCPSGCSGDCYPECPPGCCGQVNLNGSQITGTCPSGCSGDCYPECPPGCCGQVNLNGSQITGTCPSGCSGDCYPECPPGCCGQVNLNGSQITGTCPSGCSGDCYPECPPGCCGQVNLNGSQITGTCPSGCSGDCYPECPPGCCGQVNLNGSQITGTCPSGCSGDCYPECPPGCCGQVNLNGSQITGTCPSGCSGDCYPECPPGCCGQVNLN

Secondary structure (DSSP, 8-state):
--------TTT--GGGTTT--HHHHH-----